Protein AF-A0A8J3MWA4-F1 (afdb_monomer_lite)

Radius of gyration: 19.9 Å; chains: 1; bounding box: 44×56×62 Å

Secondary structure (DSSP, 8-state):
-------------PPPPHHHHHHHTT-------------SPPTTS--TTTT-TTS-HHHHHHHHHHHHT--SBS---SS-EEEEEETTEEEEEE----TTT--SSPPPPHHHHHHHHHHHTSPPPHHHHHHHHHT-SSS-BSTT----STTS-BS--TT-TTTHHHHHHHHHHHHHHHH-TTHHHHH-HHHHS-EEE-HHHHHHHTTS-SEEEEETTEEETTEEEEEE-SSS-EEEEETTT--EEEEE---TT--EETTEEEEEEEEEEESSHHHHHHHHHHT----GGG-TT--

Structure (mmCIF, N/CA/C/O backbone):
data_AF-A0A8J3MWA4-F1
#
_entry.id   AF-A0A8J3MWA4-F1
#
loop_
_atom_site.group_PDB
_atom_site.id
_atom_site.type_symbol
_atom_site.label_atom_id
_atom_site.label_alt_id
_atom_site.label_comp_id
_atom_site.label_asym_id
_atom_site.label_entity_id
_atom_site.label_seq_id
_atom_site.pdbx_PDB_ins_code
_atom_site.Cartn_x
_atom_site.Cartn_y
_atom_site.Cartn_z
_atom_site.occupancy
_atom_site.B_iso_or_equiv
_atom_site.auth_seq_id
_atom_site.auth_comp_id
_atom_site.auth_asym_id
_atom_site.auth_atom_id
_atom_site.pdbx_PDB_model_num
ATOM 1 N N . MET A 1 1 ? -8.125 -4.445 -34.906 1.00 35.94 1 MET A N 1
ATOM 2 C CA . MET A 1 1 ? -8.470 -3.090 -34.439 1.00 35.94 1 MET A CA 1
ATOM 3 C C . MET A 1 1 ? -8.842 -3.237 -32.985 1.00 35.94 1 MET A C 1
ATOM 5 O O . MET A 1 1 ? -9.896 -3.785 -32.706 1.00 35.94 1 MET A O 1
ATOM 9 N N . VAL A 1 2 ? -7.912 -2.919 -32.091 1.00 31.62 2 VAL A N 1
ATOM 10 C CA . VAL A 1 2 ? -8.184 -2.849 -30.654 1.00 31.62 2 VAL A CA 1
ATOM 11 C C . VAL A 1 2 ? -8.642 -1.414 -30.424 1.00 31.62 2 VAL A C 1
ATOM 13 O O . VAL A 1 2 ? -7.911 -0.496 -30.784 1.00 31.62 2 VAL A O 1
ATOM 16 N N . GLU A 1 3 ? -9.879 -1.221 -29.974 1.00 29.27 3 GLU A N 1
ATOM 17 C CA . GLU A 1 3 ? -10.385 0.103 -29.608 1.00 29.27 3 GLU A CA 1
ATOM 18 C C . GLU A 1 3 ? -9.593 0.603 -28.394 1.00 29.27 3 GLU A C 1
ATOM 20 O O . GLU A 1 3 ? -9.673 0.020 -27.314 1.00 29.27 3 GLU A O 1
ATOM 25 N N . GLU A 1 4 ? -8.807 1.667 -28.571 1.00 32.62 4 GLU A N 1
ATOM 26 C CA . GLU A 1 4 ? -8.265 2.440 -27.454 1.00 32.62 4 GLU A CA 1
ATOM 27 C C . GLU A 1 4 ? -9.442 3.057 -26.691 1.00 32.62 4 GLU A C 1
ATOM 29 O O . GLU A 1 4 ? -10.030 4.057 -27.109 1.00 32.62 4 GLU A O 1
ATOM 34 N N . GLN A 1 5 ? -9.820 2.439 -25.571 1.00 37.78 5 GLN A N 1
ATOM 35 C CA . GLN A 1 5 ? -10.750 3.043 -24.629 1.00 37.78 5 GLN A CA 1
ATOM 36 C C . GLN A 1 5 ? -10.070 4.251 -23.982 1.00 37.78 5 GLN A C 1
ATOM 38 O O . GLN A 1 5 ? -9.205 4.135 -23.113 1.00 37.78 5 GLN A O 1
ATOM 43 N N . ASN A 1 6 ? -10.463 5.432 -24.450 1.00 39.41 6 ASN A N 1
ATOM 44 C CA . ASN A 1 6 ? -10.077 6.716 -23.893 1.00 39.41 6 ASN A CA 1
ATOM 45 C C . ASN A 1 6 ? -10.685 6.828 -22.482 1.00 39.41 6 ASN A C 1
ATOM 47 O O . ASN A 1 6 ? -11.877 7.108 -22.333 1.00 39.41 6 ASN A O 1
ATOM 51 N N . MET A 1 7 ? -9.889 6.552 -21.443 1.00 41.19 7 MET A N 1
ATOM 52 C CA . MET A 1 7 ? -10.283 6.734 -20.043 1.00 41.19 7 MET A CA 1
ATOM 53 C C . MET A 1 7 ? -10.375 8.231 -19.728 1.00 41.19 7 MET A C 1
ATOM 55 O O . MET A 1 7 ? -9.456 8.826 -19.170 1.00 41.19 7 MET A O 1
ATOM 59 N N . ASN A 1 8 ? -11.489 8.861 -20.098 1.00 39.75 8 ASN A N 1
ATOM 60 C CA . ASN A 1 8 ? -11.844 10.165 -19.552 1.00 39.75 8 ASN A CA 1
ATOM 61 C C . ASN A 1 8 ? -12.109 9.992 -18.052 1.00 39.75 8 ASN A C 1
ATOM 63 O O . ASN A 1 8 ? -13.076 9.345 -17.657 1.00 39.75 8 ASN A O 1
ATOM 67 N N . SER A 1 9 ? -11.215 10.555 -17.239 1.00 43.03 9 SER A N 1
ATOM 68 C CA . SER A 1 9 ? -11.258 10.527 -15.777 1.00 43.03 9 SER A CA 1
ATOM 69 C C . SER A 1 9 ? -12.624 11.007 -15.249 1.00 43.03 9 SER A C 1
ATOM 71 O O . SER A 1 9 ? -12.972 12.171 -15.464 1.00 43.03 9 SER A O 1
ATOM 73 N N . PRO A 1 10 ? -13.401 10.167 -14.536 1.00 37.78 10 PRO A N 1
ATOM 74 C CA . PRO A 1 10 ? -14.671 10.570 -13.925 1.00 37.78 10 PRO A CA 1
ATOM 75 C C . PRO A 1 10 ? -14.492 11.453 -12.673 1.00 37.78 10 PRO A C 1
ATOM 77 O O . PRO A 1 10 ? -15.470 11.835 -12.032 1.00 37.78 10 PRO A O 1
ATOM 80 N N . PHE A 1 11 ? -13.256 11.811 -12.314 1.00 40.00 11 PHE A N 1
ATOM 81 C CA . PHE A 1 11 ? -12.935 12.569 -11.108 1.00 40.00 11 PHE A CA 1
ATOM 82 C C . PHE A 1 11 ? -12.976 14.085 -11.349 1.00 40.00 11 PHE A C 1
ATOM 84 O O . PHE A 1 11 ? -11.952 14.763 -11.304 1.00 40.00 11 PHE A O 1
ATOM 91 N N . THR A 1 12 ? -14.160 14.651 -11.581 1.00 37.72 12 THR A N 1
ATOM 92 C CA . THR A 1 12 ? -14.361 16.106 -11.460 1.00 37.72 12 THR A CA 1
ATOM 93 C C . THR A 1 12 ? -14.885 16.430 -10.061 1.00 37.72 12 THR A C 1
ATOM 95 O O . THR A 1 12 ? -16.020 16.079 -9.737 1.00 37.72 12 THR A O 1
ATOM 98 N N . ARG A 1 13 ? -14.084 17.103 -9.223 1.00 46.75 13 ARG A N 1
ATOM 99 C CA . ARG A 1 13 ? -14.515 17.651 -7.920 1.00 46.75 13 ARG A CA 1
ATOM 100 C C . ARG A 1 13 ? -14.148 19.130 -7.768 1.00 46.75 13 ARG A C 1
ATOM 102 O O . ARG A 1 13 ? -13.340 19.665 -8.519 1.00 46.75 13 ARG A O 1
ATOM 109 N N . GLU A 1 14 ? -14.838 19.763 -6.819 1.00 34.03 14 GLU A N 1
ATOM 110 C CA . GLU A 1 14 ? -14.936 21.208 -6.594 1.00 34.03 14 GLU A CA 1
ATOM 111 C C . GLU A 1 14 ? -13.598 21.965 -6.484 1.00 34.03 14 GLU A C 1
ATOM 113 O O . GLU A 1 14 ? -12.599 21.419 -6.009 1.00 34.03 14 GLU A O 1
ATOM 118 N N . PRO A 1 15 ? -13.575 23.255 -6.878 1.00 37.88 15 PRO A N 1
ATOM 119 C CA . PRO A 1 15 ? -12.381 24.087 -6.815 1.00 37.88 15 PRO A CA 1
ATOM 120 C C . PRO A 1 15 ? -11.846 24.239 -5.385 1.00 37.88 15 PRO A C 1
ATOM 122 O O . PRO A 1 15 ? -12.585 24.483 -4.433 1.00 37.88 15 PRO A O 1
ATOM 125 N N . ILE A 1 16 ? -10.520 24.158 -5.264 1.00 42.22 16 ILE A N 1
ATOM 126 C CA . ILE A 1 16 ? -9.761 24.349 -4.022 1.00 42.22 16 ILE A CA 1
ATOM 127 C C . ILE A 1 16 ? -10.159 25.677 -3.353 1.00 42.22 16 ILE A C 1
ATOM 129 O O . ILE A 1 16 ? -10.102 26.738 -3.984 1.00 42.22 16 ILE A O 1
ATOM 133 N N . ASN A 1 17 ? -10.524 25.628 -2.067 1.00 44.41 17 ASN A N 1
ATOM 134 C CA . ASN A 1 17 ? -10.937 26.819 -1.326 1.00 44.41 17 ASN A CA 1
ATOM 135 C C . ASN A 1 17 ? -9.779 27.826 -1.132 1.00 44.41 17 ASN A C 1
ATOM 137 O O . ASN A 1 17 ? -8.590 27.497 -1.174 1.00 44.41 17 ASN A O 1
ATOM 141 N N . GLU A 1 18 ? -10.130 29.096 -0.920 1.00 37.44 18 GLU A N 1
ATOM 142 C CA . GLU A 1 18 ? -9.172 30.209 -0.854 1.00 37.44 18 GLU A CA 1
ATOM 143 C C . GLU A 1 18 ? -8.204 30.117 0.346 1.00 37.44 18 GLU A C 1
ATOM 145 O O . GLU A 1 18 ? -7.090 30.646 0.295 1.00 37.44 18 GLU A O 1
ATOM 150 N N . THR A 1 19 ? -8.585 29.383 1.396 1.00 39.75 19 THR A N 1
ATOM 151 C CA . THR A 1 19 ? -7.742 29.111 2.567 1.00 39.75 19 THR A CA 1
ATOM 152 C C . THR A 1 19 ? -6.511 28.302 2.162 1.00 39.75 19 THR A C 1
ATOM 154 O O . THR A 1 19 ? -5.394 28.698 2.484 1.00 39.75 19 THR A O 1
ATOM 157 N N . THR A 1 20 ? -6.671 27.248 1.358 1.00 38.00 20 THR A N 1
ATOM 158 C CA . THR A 1 20 ? -5.547 26.444 0.850 1.00 38.00 20 THR A CA 1
ATOM 159 C C . THR A 1 20 ? -4.612 27.255 -0.058 1.00 38.00 20 THR A C 1
ATOM 161 O O . THR A 1 20 ? -3.396 27.074 0.004 1.00 38.00 20 THR A O 1
ATOM 164 N N . ARG A 1 21 ? -5.128 28.219 -0.840 1.00 38.00 21 ARG A N 1
ATOM 165 C CA . ARG A 1 21 ? -4.286 29.110 -1.669 1.00 38.00 21 ARG A CA 1
ATOM 166 C C . ARG A 1 21 ? -3.374 30.023 -0.847 1.00 38.00 21 ARG A C 1
ATOM 168 O O . ARG A 1 21 ? -2.234 30.241 -1.248 1.00 38.00 21 ARG A O 1
ATOM 175 N N . ARG A 1 22 ? -3.838 30.553 0.292 1.00 37.31 22 ARG A N 1
ATOM 176 C CA . ARG A 1 22 ? -3.031 31.469 1.126 1.00 37.31 22 ARG A CA 1
ATOM 177 C C . ARG A 1 22 ? -1.878 30.770 1.849 1.00 37.31 22 ARG A C 1
ATOM 179 O O . ARG A 1 22 ? -0.848 31.399 2.068 1.00 37.31 22 ARG A O 1
ATOM 186 N N . TYR A 1 23 ? -2.007 29.481 2.160 1.00 36.62 23 TYR A N 1
ATOM 187 C CA . TYR A 1 23 ? -0.925 28.715 2.789 1.00 36.62 23 TYR A CA 1
ATOM 188 C C . TYR A 1 23 ? 0.224 28.381 1.823 1.00 36.62 23 TYR A C 1
ATOM 190 O O . TYR A 1 23 ? 1.375 28.350 2.250 1.00 36.62 23 TYR A O 1
ATOM 198 N N . LEU A 1 24 ? -0.048 28.226 0.521 1.00 35.03 24 LEU A N 1
ATOM 199 C CA . LEU A 1 24 ? 0.966 27.888 -0.491 1.00 35.03 24 LEU A CA 1
ATOM 200 C C . LEU A 1 24 ? 1.992 29.010 -0.752 1.00 35.03 24 LEU A C 1
ATOM 202 O O . LEU A 1 24 ? 3.106 28.726 -1.183 1.00 35.03 24 LEU A O 1
ATOM 206 N N . VAL A 1 25 ? 1.664 30.271 -0.449 1.00 39.12 25 VAL A N 1
ATOM 207 C CA . VAL A 1 25 ? 2.559 31.427 -0.677 1.00 39.12 25 VAL A CA 1
ATOM 208 C C . VAL A 1 25 ? 3.635 31.569 0.418 1.00 39.12 25 VAL A C 1
ATOM 210 O O . VAL A 1 25 ? 4.658 32.207 0.191 1.00 39.12 25 VAL A O 1
ATOM 213 N N . ASN A 1 26 ? 3.472 30.926 1.582 1.00 35.75 26 ASN A N 1
ATOM 214 C CA . ASN A 1 26 ? 4.367 31.096 2.740 1.00 35.75 26 ASN A CA 1
ATOM 215 C C . ASN A 1 26 ? 5.459 30.014 2.903 1.00 35.75 26 ASN A C 1
ATOM 217 O O . ASN A 1 26 ? 6.226 30.070 3.861 1.00 35.75 26 ASN A O 1
ATOM 221 N N . ILE A 1 27 ? 5.574 29.036 1.996 1.00 40.69 27 ILE A N 1
ATOM 222 C CA . ILE A 1 27 ? 6.416 27.830 2.198 1.00 40.69 27 ILE A CA 1
ATOM 223 C C . ILE A 1 27 ? 7.813 27.933 1.538 1.00 40.69 27 ILE A C 1
ATOM 225 O O . ILE A 1 27 ? 8.559 26.958 1.470 1.00 40.69 27 ILE A O 1
ATOM 229 N N . GLY A 1 28 ? 8.228 29.129 1.108 1.00 33.91 28 GLY A N 1
ATOM 230 C CA . GLY A 1 28 ? 9.560 29.392 0.534 1.00 33.91 28 GLY A CA 1
ATOM 231 C C . GLY A 1 28 ? 10.740 29.349 1.523 1.00 33.91 28 GLY A C 1
ATOM 232 O O . GLY A 1 28 ? 11.849 29.716 1.151 1.00 33.91 28 GLY A O 1
ATOM 233 N N . GLY A 1 29 ? 10.532 28.938 2.778 1.00 34.34 29 GLY A N 1
ATOM 234 C CA . GLY A 1 29 ? 11.602 28.791 3.768 1.00 34.34 29 GLY A CA 1
ATOM 235 C C . GLY A 1 29 ? 12.134 27.359 3.821 1.00 34.34 29 GLY A C 1
ATOM 236 O O . GLY A 1 29 ? 11.416 26.448 4.233 1.00 34.34 29 GLY A O 1
ATOM 237 N N . GLU A 1 30 ? 13.391 27.140 3.441 1.00 37.38 30 GLU A N 1
ATOM 238 C CA . GLU A 1 30 ? 14.142 25.875 3.552 1.00 37.38 30 GLU A CA 1
ATOM 239 C C . GLU A 1 30 ? 14.492 25.511 5.015 1.00 37.38 30 GLU A C 1
ATOM 241 O O . GLU A 1 30 ? 15.648 25.332 5.381 1.00 37.38 30 GLU A O 1
ATOM 246 N N . GLY A 1 31 ? 13.500 25.400 5.902 1.00 37.91 31 GLY A N 1
ATOM 247 C CA . GLY A 1 31 ? 13.698 24.774 7.210 1.00 37.91 31 GLY A CA 1
ATOM 248 C C . GLY A 1 31 ? 13.796 23.252 7.070 1.00 37.91 31 GLY A C 1
ATOM 249 O O . GLY A 1 31 ? 12.816 22.617 6.662 1.00 37.91 31 GLY A O 1
ATOM 250 N N . ARG A 1 32 ? 14.961 22.675 7.388 1.00 39.50 32 ARG A N 1
ATOM 251 C CA . ARG A 1 32 ? 15.132 21.251 7.719 1.00 39.50 32 ARG A CA 1
ATOM 252 C C . ARG A 1 32 ? 14.487 21.022 9.089 1.00 39.50 32 ARG A C 1
ATOM 254 O O . ARG A 1 32 ? 14.942 21.591 10.076 1.00 39.50 32 ARG A O 1
ATOM 261 N N . LEU A 1 33 ? 13.416 20.235 9.152 1.00 45.53 33 LEU A N 1
ATOM 262 C CA . LEU A 1 33 ? 12.931 19.687 10.419 1.00 45.53 33 LEU A CA 1
ATOM 263 C C . LEU A 1 33 ? 13.792 18.455 10.718 1.00 45.53 33 LEU A C 1
ATOM 265 O O . LEU A 1 33 ? 13.447 17.342 10.333 1.00 45.53 33 LEU A O 1
ATOM 269 N N . ASP A 1 34 ? 14.966 18.681 11.309 1.00 43.06 34 ASP A N 1
ATOM 270 C CA . ASP A 1 34 ? 15.839 17.606 11.781 1.00 43.06 34 ASP A CA 1
ATOM 271 C C . ASP A 1 34 ? 15.232 17.003 13.056 1.00 43.06 34 ASP A C 1
ATOM 273 O O . ASP A 1 34 ? 15.154 17.655 14.098 1.00 43.06 34 ASP A O 1
ATOM 277 N N . GLY A 1 35 ? 14.780 15.753 12.952 1.00 48.38 35 GLY A N 1
ATOM 278 C CA . GLY A 1 35 ? 14.279 14.952 14.067 1.00 48.38 35 GLY A CA 1
ATOM 279 C C . GLY A 1 35 ? 12.895 14.384 13.786 1.00 48.38 35 GLY A C 1
ATOM 280 O O . GLY A 1 35 ? 11.890 15.014 14.106 1.00 48.38 35 GLY A O 1
ATOM 281 N N . GLY A 1 36 ? 12.844 13.176 13.217 1.00 54.28 36 GLY A N 1
ATOM 282 C CA . GLY A 1 36 ? 11.623 12.379 13.099 1.00 54.28 36 GLY A CA 1
ATOM 283 C C . GLY A 1 36 ? 11.100 11.990 14.481 1.00 54.28 36 GLY A C 1
ATOM 284 O O . GLY A 1 36 ? 11.363 10.899 14.969 1.00 54.28 36 GLY A O 1
ATOM 285 N N . GLN A 1 37 ? 10.413 12.906 15.158 1.00 54.84 37 GLN A N 1
ATOM 286 C CA . GLN A 1 37 ? 9.708 12.592 16.392 1.00 54.84 37 GLN A CA 1
ATOM 287 C C . GLN A 1 37 ? 8.390 11.915 16.035 1.00 54.84 37 GLN A C 1
ATOM 289 O O . GLN A 1 37 ? 7.598 12.452 15.262 1.00 54.84 37 GLN A O 1
ATOM 294 N N . SER A 1 38 ? 8.150 10.743 16.623 1.00 60.47 38 SER A N 1
ATOM 295 C CA . SER A 1 38 ? 6.848 10.086 16.563 1.00 60.47 38 SER A CA 1
ATOM 296 C C . SER A 1 38 ? 5.791 11.032 17.148 1.00 60.47 38 SER A C 1
ATOM 298 O O . SER A 1 38 ? 5.858 11.396 18.322 1.00 60.47 38 SER A O 1
ATOM 300 N N . LEU A 1 39 ? 4.842 11.480 16.319 1.00 63.78 39 LEU A N 1
ATOM 301 C CA . LEU A 1 39 ? 3.805 12.450 16.706 1.00 63.78 39 LEU A CA 1
ATOM 302 C C . LEU A 1 39 ? 2.571 11.788 17.351 1.00 63.78 39 LEU A C 1
ATOM 304 O O . LEU A 1 39 ? 1.648 12.486 17.789 1.00 63.78 39 LEU A O 1
ATOM 308 N N . ARG A 1 40 ? 2.545 10.449 17.410 1.00 69.44 40 ARG A N 1
ATOM 309 C CA . ARG A 1 40 ? 1.390 9.655 17.847 1.00 69.44 40 ARG A CA 1
ATOM 310 C C . ARG A 1 40 ? 1.373 9.384 19.362 1.00 69.44 40 ARG A C 1
ATOM 312 O O . ARG A 1 40 ? 2.430 9.320 19.993 1.00 69.44 40 ARG A O 1
ATOM 319 N N . PRO A 1 41 ? 0.185 9.162 19.955 1.00 70.94 41 PRO A N 1
ATOM 320 C CA . PRO A 1 41 ? 0.056 8.618 21.308 1.00 70.94 41 PRO A CA 1
ATOM 321 C C . PRO A 1 41 ? 0.698 7.231 21.428 1.00 70.94 41 PRO A C 1
ATOM 323 O O . PRO A 1 41 ? 0.755 6.475 20.453 1.00 70.94 41 PRO A O 1
ATOM 326 N N . ARG A 1 42 ? 1.161 6.872 22.631 1.00 77.50 42 ARG A N 1
ATOM 327 C CA . ARG A 1 42 ? 1.684 5.526 22.887 1.00 77.50 42 ARG A CA 1
ATOM 328 C C . ARG A 1 42 ? 0.543 4.515 22.797 1.00 77.50 42 ARG A C 1
ATOM 330 O O . ARG A 1 42 ? -0.554 4.742 23.290 1.00 77.50 42 ARG A O 1
ATOM 337 N N . LYS A 1 43 ? 0.802 3.364 22.178 1.00 75.62 43 LYS A N 1
ATOM 338 C CA . LYS A 1 43 ? -0.197 2.289 22.050 1.00 75.62 43 LYS A CA 1
ATOM 339 C C . LYS A 1 43 ? -0.371 1.465 23.332 1.00 75.62 43 LYS A C 1
ATOM 341 O O . LYS A 1 43 ? -1.150 0.517 23.331 1.00 75.62 43 LYS A O 1
ATOM 346 N N . ASP A 1 44 ? 0.289 1.833 24.423 1.00 72.31 44 ASP A N 1
ATOM 347 C CA . ASP A 1 44 ? 0.222 1.118 25.703 1.00 72.31 44 ASP A CA 1
ATOM 348 C C . ASP A 1 44 ? -0.997 1.527 26.559 1.00 72.31 44 ASP A C 1
ATOM 350 O O . ASP A 1 44 ? -1.247 0.943 27.610 1.00 72.31 44 ASP A O 1
ATOM 354 N N . ASP A 1 45 ? -1.804 2.485 26.090 1.00 66.12 45 ASP A N 1
ATOM 355 C CA . ASP A 1 45 ? -2.775 3.232 26.907 1.00 66.12 45 ASP A CA 1
ATOM 356 C C . ASP A 1 45 ? -4.126 2.517 27.169 1.00 66.12 45 ASP A C 1
ATOM 358 O O . ASP A 1 45 ? -5.105 3.140 27.571 1.00 66.12 45 ASP A O 1
ATOM 362 N N . GLY A 1 46 ? -4.215 1.193 27.010 1.00 79.50 46 GLY A N 1
ATOM 363 C CA . GLY A 1 46 ? -5.418 0.439 27.407 1.00 79.50 46 GLY A CA 1
ATOM 364 C C . GLY A 1 46 ? -6.631 0.627 26.483 1.00 79.50 46 GLY A C 1
ATOM 365 O O . GLY A 1 46 ? -7.763 0.734 26.955 1.00 79.50 46 GLY A O 1
ATOM 366 N N . PHE A 1 47 ? -6.407 0.653 25.164 1.00 86.12 47 PHE A N 1
ATOM 367 C CA . PHE A 1 47 ? -7.475 0.706 24.159 1.00 86.12 47 PHE A CA 1
ATOM 368 C C . PHE A 1 47 ? -8.525 -0.410 24.388 1.00 86.12 47 PHE A C 1
ATOM 370 O O . PHE A 1 47 ? -8.174 -1.592 24.332 1.00 86.12 47 PHE A O 1
ATOM 377 N N . PRO A 1 48 ? -9.810 -0.072 24.621 1.00 82.88 48 PRO A N 1
ATOM 378 C CA . PRO A 1 48 ? -10.800 -1.018 25.145 1.00 82.88 48 PRO A CA 1
ATOM 379 C C . PRO A 1 48 ? -11.236 -2.099 24.151 1.00 82.88 48 PRO A C 1
ATOM 381 O O . PRO A 1 48 ? -11.715 -3.142 24.578 1.00 82.88 48 PRO A O 1
ATOM 384 N N . LEU A 1 49 ? -11.069 -1.871 22.845 1.00 83.75 49 LEU A N 1
ATOM 385 C CA . LEU A 1 49 ? -11.448 -2.832 21.800 1.00 83.75 49 LEU A CA 1
ATOM 386 C C . LEU A 1 49 ? -10.255 -3.657 21.302 1.00 83.75 49 LEU A C 1
ATOM 388 O O . LEU A 1 49 ? -10.290 -4.222 20.207 1.00 83.75 49 LEU A O 1
ATOM 392 N N . ARG A 1 50 ? -9.155 -3.704 22.059 1.00 81.62 50 ARG A N 1
ATOM 393 C CA . ARG A 1 50 ? -8.005 -4.539 21.708 1.00 81.62 50 ARG A CA 1
ATOM 394 C C . ARG A 1 50 ? -8.377 -6.020 21.858 1.00 81.62 50 ARG A C 1
ATOM 396 O O . ARG A 1 50 ? -8.753 -6.451 22.942 1.00 81.62 50 ARG A O 1
ATOM 403 N N . GLY A 1 51 ? -8.258 -6.788 20.773 1.00 83.81 51 GLY A N 1
ATOM 404 C CA . GLY A 1 51 ? -8.557 -8.225 20.747 1.00 83.81 51 GLY A CA 1
ATOM 405 C C . GLY A 1 51 ? -10.048 -8.580 20.766 1.00 83.81 51 GLY A C 1
ATOM 406 O O . GLY A 1 51 ? -10.385 -9.763 20.799 1.00 83.81 51 GLY A O 1
ATOM 407 N N . ASP A 1 52 ? -10.944 -7.590 20.735 1.00 86.94 52 ASP A N 1
ATOM 408 C CA . ASP A 1 52 ? -12.379 -7.841 20.638 1.00 86.94 52 ASP A CA 1
ATOM 409 C C . ASP A 1 52 ? -12.741 -8.205 19.194 1.00 86.94 52 ASP A C 1
ATOM 411 O O . ASP A 1 52 ? -12.838 -7.351 18.319 1.00 86.94 52 ASP A O 1
ATOM 415 N N . THR A 1 53 ? -12.917 -9.491 18.924 1.00 89.62 53 THR A N 1
ATOM 416 C CA . THR A 1 53 ? -13.256 -9.997 17.586 1.00 89.62 53 THR A CA 1
ATOM 417 C C . THR A 1 53 ? -14.746 -9.892 17.259 1.00 89.62 53 THR A C 1
ATOM 419 O O . THR A 1 53 ? -15.155 -10.296 16.173 1.00 89.62 53 THR A O 1
ATOM 422 N N . SER A 1 54 ? -15.571 -9.347 18.165 1.00 90.00 54 SER A N 1
ATOM 423 C CA . SER A 1 54 ? -17.000 -9.130 17.900 1.00 90.00 54 SER A CA 1
ATOM 424 C C . SER A 1 54 ? -17.268 -7.972 16.933 1.00 90.00 54 SER A C 1
ATOM 426 O O . SER A 1 54 ? -18.331 -7.937 16.311 1.00 90.00 54 SER A O 1
ATOM 428 N N . PHE A 1 55 ? -16.298 -7.069 16.766 1.00 92.44 55 PHE A N 1
ATOM 429 C CA . PHE A 1 55 ? -16.353 -5.965 15.813 1.00 92.44 55 PHE A CA 1
ATOM 430 C C . PHE A 1 55 ? -15.463 -6.239 14.594 1.00 92.44 55 PHE A C 1
ATOM 432 O O . PHE A 1 55 ? -14.350 -6.753 14.758 1.00 92.44 55 PHE A O 1
ATOM 439 N N . PRO A 1 56 ? -15.892 -5.842 13.380 1.00 96.62 56 PRO A N 1
ATOM 440 C CA . PRO A 1 56 ? -15.024 -5.829 12.210 1.00 96.62 56 PRO A CA 1
ATOM 441 C C . PRO A 1 56 ? -13.731 -5.047 12.475 1.00 96.62 56 PRO A C 1
ATOM 443 O O . PRO A 1 56 ? -13.730 -4.018 13.157 1.00 96.62 56 PRO A O 1
ATOM 446 N N . LEU A 1 57 ? -12.616 -5.503 11.902 1.00 96.75 57 LEU A N 1
ATOM 447 C CA . LEU A 1 57 ? -11.308 -4.897 12.158 1.00 96.75 57 LEU A CA 1
ATOM 448 C C . LEU A 1 57 ? -11.251 -3.414 11.746 1.00 96.75 57 LEU A C 1
ATOM 450 O O . LEU A 1 57 ? -10.673 -2.605 12.470 1.00 96.75 57 LEU A O 1
ATOM 454 N N . TRP A 1 58 ? -11.910 -3.017 10.654 1.00 97.81 58 TRP A N 1
ATOM 455 C CA . TRP A 1 58 ? -11.973 -1.610 10.243 1.00 97.81 58 TRP A CA 1
ATOM 456 C C . TRP A 1 58 ? -12.689 -0.719 11.280 1.00 97.81 58 TRP A C 1
ATOM 458 O O . TRP A 1 58 ? -12.260 0.412 11.516 1.00 97.81 58 TRP A O 1
ATOM 468 N N . GLU A 1 59 ? -13.723 -1.221 11.972 1.00 97.62 59 GLU A N 1
ATOM 469 C CA . GLU A 1 59 ? -14.404 -0.477 13.043 1.00 97.62 59 GLU A CA 1
ATOM 470 C C . GLU A 1 59 ? -13.475 -0.264 14.235 1.00 97.62 59 GLU A C 1
ATOM 472 O O . GLU A 1 59 ? -13.432 0.824 14.814 1.00 97.62 59 GLU A O 1
ATOM 477 N N . ARG A 1 60 ? -12.682 -1.285 14.575 1.00 96.75 60 ARG A N 1
ATOM 478 C CA . ARG A 1 60 ? -11.679 -1.204 15.644 1.00 96.75 60 ARG A CA 1
ATOM 479 C C . ARG A 1 60 ? -10.561 -0.233 15.296 1.00 96.75 60 ARG A C 1
ATOM 481 O O . ARG A 1 60 ? -10.152 0.536 16.163 1.00 96.75 60 ARG A O 1
ATOM 488 N N . ILE A 1 61 ? -10.113 -0.213 14.041 1.00 97.00 61 ILE A N 1
ATOM 489 C CA . ILE A 1 61 ? -9.139 0.767 13.542 1.00 97.00 61 ILE A CA 1
ATOM 490 C C . ILE A 1 61 ? -9.701 2.187 13.669 1.00 97.00 61 ILE A C 1
ATOM 492 O O . ILE A 1 61 ? -9.053 3.060 14.246 1.00 97.00 61 ILE A O 1
ATOM 496 N N . LEU A 1 62 ? -10.935 2.416 13.216 1.00 97.12 62 LEU A N 1
ATOM 497 C CA . LEU A 1 62 ? -11.593 3.717 13.329 1.00 97.12 62 LEU A CA 1
ATOM 498 C C . LEU A 1 62 ? -11.785 4.146 14.793 1.00 97.12 62 LEU A C 1
ATOM 500 O O . LEU A 1 62 ? -11.564 5.309 15.144 1.00 97.12 62 LEU A O 1
ATOM 504 N N . ALA A 1 63 ? -12.181 3.216 15.663 1.00 96.19 63 ALA A N 1
ATOM 505 C CA . ALA A 1 63 ? -12.308 3.457 17.094 1.00 96.19 63 ALA A CA 1
ATOM 506 C C . ALA A 1 63 ? -10.956 3.789 17.738 1.00 96.19 63 ALA A C 1
ATOM 508 O O . ALA A 1 63 ? -10.899 4.685 18.581 1.00 96.19 63 ALA A O 1
ATOM 509 N N . TRP A 1 64 ? -9.873 3.130 17.316 1.00 95.06 64 TRP A N 1
ATOM 510 C CA . TRP A 1 64 ? -8.520 3.449 17.762 1.00 95.06 64 TRP A CA 1
ATOM 511 C C . TRP A 1 64 ? -8.113 4.863 17.343 1.00 95.06 64 TRP A C 1
ATOM 513 O O . TRP A 1 64 ? -7.681 5.630 18.199 1.00 95.06 64 TRP A O 1
ATOM 523 N N . CYS A 1 65 ? -8.336 5.258 16.084 1.00 95.50 65 CYS A N 1
ATOM 524 C CA . CYS A 1 65 ? -8.043 6.619 15.617 1.00 95.50 65 CYS A CA 1
ATOM 525 C C . CYS A 1 65 ? -8.778 7.685 16.445 1.00 95.50 65 CYS A C 1
ATOM 527 O O . CYS A 1 65 ? -8.187 8.681 16.866 1.00 95.50 65 CYS A O 1
ATOM 529 N N . ARG A 1 66 ? -10.064 7.448 16.743 1.00 95.75 66 ARG A N 1
ATOM 530 C CA . ARG A 1 66 ? -10.877 8.332 17.596 1.00 95.75 66 ARG A CA 1
ATOM 531 C C . ARG A 1 66 ? -10.358 8.384 19.030 1.00 95.75 66 ARG A C 1
ATOM 533 O O . ARG A 1 66 ? -10.240 9.469 19.588 1.00 95.75 66 ARG A O 1
ATOM 540 N N . TYR A 1 67 ? -10.040 7.230 19.613 1.00 94.56 67 TYR A N 1
ATOM 541 C CA . TYR A 1 67 ? -9.502 7.121 20.969 1.00 94.56 67 TYR A CA 1
ATOM 542 C C . TYR A 1 67 ? -8.154 7.844 21.106 1.00 94.56 67 TYR A C 1
ATOM 544 O O . TYR A 1 67 ? -7.954 8.620 22.036 1.00 94.56 67 TYR A O 1
ATOM 552 N N . ALA A 1 68 ? -7.256 7.642 20.141 1.00 92.38 68 ALA A N 1
ATOM 553 C CA . ALA A 1 68 ? -5.941 8.270 20.074 1.00 92.38 68 ALA A CA 1
ATOM 554 C C . ALA A 1 68 ? -6.001 9.767 19.703 1.00 92.38 68 ALA A C 1
ATOM 556 O O . ALA A 1 68 ? -4.999 10.477 19.812 1.00 92.38 68 ALA A O 1
ATOM 557 N N . ASN A 1 69 ? -7.156 10.258 19.238 1.00 95.31 69 ASN A N 1
ATOM 558 C CA . ASN A 1 69 ? -7.286 11.561 18.591 1.00 95.31 69 ASN A CA 1
ATOM 559 C C . ASN A 1 69 ? -6.205 11.758 17.505 1.00 95.31 69 ASN A C 1
ATOM 561 O O . ASN A 1 69 ? -5.467 12.755 17.499 1.00 95.31 69 ASN A O 1
ATOM 565 N N . TRP A 1 70 ? -6.058 10.730 16.660 1.00 94.38 70 TRP A N 1
ATOM 566 C CA . TRP A 1 70 ? -5.039 10.621 15.620 1.00 94.38 70 TRP A CA 1
ATOM 567 C C . TRP A 1 70 ? -5.571 9.848 14.406 1.00 94.38 70 TRP A C 1
ATOM 569 O O . TRP A 1 70 ? -5.849 8.653 14.480 1.00 94.38 70 TRP A O 1
ATOM 579 N N . PHE A 1 71 ? -5.683 10.542 13.278 1.00 95.44 71 PHE A N 1
ATOM 580 C CA . PHE A 1 71 ? -6.246 10.064 12.011 1.00 95.44 71 PHE A CA 1
ATOM 581 C C . PHE A 1 71 ? -5.205 10.018 10.881 1.00 95.44 71 PHE A C 1
ATOM 583 O O . PHE A 1 71 ? -5.550 9.755 9.734 1.00 95.44 71 PHE A O 1
ATOM 590 N N . GLY A 1 72 ? -3.941 10.295 11.207 1.00 92.75 72 GLY A N 1
ATOM 591 C CA . GLY A 1 72 ? -2.821 10.273 10.274 1.00 92.75 72 GLY A CA 1
ATOM 592 C C . GLY A 1 72 ? -2.015 8.969 10.323 1.00 92.75 72 GLY A C 1
ATOM 593 O O . GLY A 1 72 ? -2.386 8.018 11.022 1.00 92.75 72 GLY A O 1
ATOM 594 N N . PRO A 1 73 ? -0.893 8.916 9.595 1.00 92.00 73 PRO A N 1
ATOM 595 C CA . PRO A 1 73 ? 0.046 7.805 9.651 1.00 92.00 73 PRO A CA 1
ATOM 596 C C . PRO A 1 73 ? 0.850 7.791 10.957 1.00 92.00 73 PRO A C 1
ATOM 598 O O . PRO A 1 73 ? 0.837 8.757 11.723 1.00 92.00 73 PRO A O 1
ATOM 601 N N . ASP A 1 74 ? 1.560 6.698 11.223 1.00 89.62 74 ASP A N 1
ATOM 602 C CA . ASP A 1 74 ? 2.428 6.570 12.397 1.00 89.62 74 ASP A CA 1
ATOM 603 C C . ASP A 1 74 ? 3.674 7.463 12.325 1.00 89.62 74 ASP A C 1
ATOM 605 O O . ASP A 1 74 ? 4.138 7.964 13.355 1.00 89.62 74 ASP A O 1
ATOM 609 N N . TYR A 1 75 ? 4.205 7.650 11.117 1.00 83.12 75 TYR A N 1
ATOM 610 C CA . TYR A 1 75 ? 5.443 8.366 10.847 1.00 83.12 75 TYR A CA 1
ATOM 611 C C . TYR A 1 75 ? 5.350 9.200 9.562 1.00 83.12 75 TYR A C 1
ATOM 613 O O . TYR A 1 75 ? 4.564 8.927 8.655 1.00 83.12 75 TYR A O 1
ATOM 621 N N . HIS A 1 76 ? 6.185 10.237 9.483 1.00 75.88 76 HIS A N 1
ATOM 622 C CA . HIS A 1 76 ? 6.291 11.123 8.333 1.00 75.88 76 HIS A CA 1
ATOM 623 C C . HIS A 1 76 ? 7.750 11.267 7.901 1.00 75.88 76 HIS A C 1
ATOM 625 O O . HIS A 1 76 ? 8.579 11.799 8.643 1.00 75.88 76 HIS A O 1
ATOM 631 N N . LYS A 1 77 ? 8.052 10.883 6.658 1.00 69.19 77 LYS A N 1
ATOM 632 C CA . LYS A 1 77 ? 9.335 11.195 6.022 1.00 69.19 77 LYS A CA 1
ATOM 633 C C . LYS A 1 77 ? 9.328 12.645 5.517 1.00 69.19 77 LYS A C 1
ATOM 635 O O . LYS A 1 77 ? 8.684 12.977 4.521 1.00 69.19 77 LYS A O 1
ATOM 640 N N . GLY A 1 78 ? 10.063 13.521 6.205 1.00 73.44 78 GLY A N 1
ATOM 641 C CA . GLY A 1 78 ? 10.320 14.903 5.780 1.00 73.44 78 GLY A CA 1
ATOM 642 C C . GLY A 1 78 ? 9.115 15.853 5.879 1.00 73.44 78 GLY A C 1
ATOM 643 O O . GLY A 1 78 ? 8.321 15.788 6.815 1.00 73.44 78 GLY A O 1
ATOM 644 N N . ARG A 1 79 ? 8.994 16.789 4.923 1.00 64.50 79 ARG A N 1
ATOM 645 C CA . ARG A 1 79 ? 7.800 17.643 4.791 1.00 64.50 79 ARG A CA 1
ATOM 646 C C . ARG A 1 79 ? 6.701 16.754 4.243 1.00 64.50 79 ARG A C 1
ATOM 648 O O . ARG A 1 79 ? 6.806 16.395 3.082 1.00 64.50 79 ARG A O 1
ATOM 655 N N . TYR A 1 80 ? 5.728 16.390 5.076 1.00 66.06 80 TYR A N 1
ATOM 656 C CA . TYR A 1 80 ? 4.583 15.525 4.775 1.00 66.06 80 TYR A CA 1
ATOM 657 C C . TYR A 1 80 ? 4.009 15.807 3.379 1.00 66.06 80 TYR A C 1
ATOM 659 O O . TYR A 1 80 ? 3.140 16.655 3.237 1.00 66.06 80 TYR A O 1
ATOM 667 N N . ALA A 1 81 ? 4.561 15.182 2.338 1.00 68.12 81 ALA A N 1
ATOM 668 C CA . ALA A 1 81 ? 4.255 15.475 0.948 1.00 68.12 81 ALA A CA 1
ATOM 669 C C . ALA A 1 81 ? 3.634 14.231 0.343 1.00 68.12 81 ALA A C 1
ATOM 671 O O . ALA A 1 81 ? 4.312 13.226 0.159 1.00 68.12 81 ALA A O 1
ATOM 672 N N . GLY A 1 82 ? 2.333 14.304 0.094 1.00 69.75 82 GLY A N 1
ATOM 673 C CA . GLY A 1 82 ? 1.620 13.290 -0.656 1.00 69.75 82 GLY A CA 1
ATOM 674 C C . GLY A 1 82 ? 1.717 13.594 -2.142 1.00 69.75 82 GLY A C 1
ATOM 675 O O . GLY A 1 82 ? 1.712 14.759 -2.566 1.00 69.75 82 GLY A O 1
ATOM 676 N N . HIS A 1 83 ? 1.768 12.541 -2.939 1.00 74.12 83 HIS A N 1
ATOM 677 C CA . HIS A 1 83 ? 1.368 12.632 -4.323 1.00 74.12 83 HIS A CA 1
ATOM 678 C C . HIS A 1 83 ? -0.148 12.435 -4.420 1.00 74.12 83 HIS A C 1
ATOM 680 O O . HIS A 1 83 ? -0.769 11.793 -3.575 1.00 74.12 83 HIS A O 1
ATOM 686 N N . TYR A 1 84 ? -0.767 13.051 -5.414 1.00 74.06 84 TYR A N 1
ATOM 687 C CA . TYR A 1 84 ? -2.188 12.907 -5.698 1.00 74.06 84 TYR A CA 1
ATOM 688 C C . TYR A 1 84 ? -2.418 13.143 -7.182 1.00 74.06 84 TYR A C 1
ATOM 690 O O . TYR A 1 84 ? -1.629 13.792 -7.870 1.00 74.06 84 TYR A O 1
ATOM 698 N N . TYR A 1 85 ? -3.515 12.592 -7.679 1.00 71.06 85 TYR A N 1
ATOM 699 C CA . TYR A 1 85 ? -3.900 12.756 -9.066 1.00 71.06 85 TYR A CA 1
ATOM 700 C C . TYR A 1 85 ? -4.870 13.926 -9.193 1.00 71.06 85 TYR A C 1
ATOM 702 O O . TYR A 1 85 ? -5.919 13.930 -8.549 1.00 71.06 85 TYR A O 1
ATOM 710 N N . MET A 1 86 ? -4.518 14.922 -10.002 1.00 74.50 86 MET A N 1
ATOM 711 C CA . MET A 1 86 ? -5.371 16.075 -10.277 1.00 74.50 86 MET A CA 1
ATOM 712 C C . MET A 1 86 ? -5.249 16.457 -11.748 1.00 74.50 86 MET A C 1
ATOM 714 O O . MET A 1 86 ? -4.142 16.568 -12.275 1.00 74.50 86 MET A O 1
ATOM 718 N N . ASP A 1 87 ? -6.395 16.628 -12.408 1.00 78.69 87 ASP A N 1
ATOM 719 C CA . ASP A 1 87 ? -6.497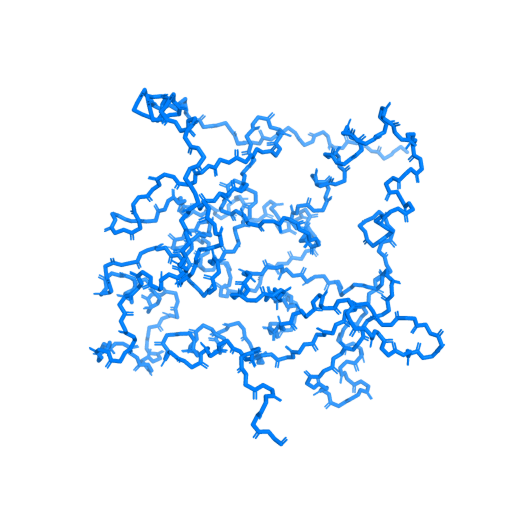 17.035 -13.816 1.00 78.69 87 ASP A CA 1
ATOM 720 C C . ASP A 1 87 ? -5.718 16.145 -14.795 1.00 78.69 87 ASP A C 1
ATOM 722 O O . ASP A 1 87 ? -5.149 16.625 -15.769 1.00 78.69 87 ASP A O 1
ATOM 726 N N . GLY A 1 88 ? -5.664 14.838 -14.542 1.00 72.81 88 GLY A N 1
ATOM 727 C CA . GLY A 1 88 ? -4.945 13.920 -15.425 1.00 72.81 88 GLY A CA 1
ATOM 728 C C . GLY A 1 88 ? -3.453 13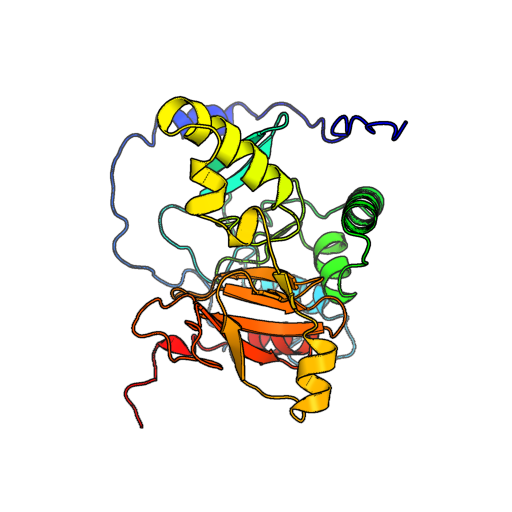.768 -15.103 1.00 72.81 88 GLY A C 1
ATOM 729 O O . GLY A 1 88 ? -2.774 12.950 -15.721 1.00 72.81 88 GLY A O 1
ATOM 730 N N . HIS A 1 89 ? -2.937 14.515 -14.124 1.00 75.50 89 HIS A N 1
ATOM 731 C CA . HIS A 1 89 ? -1.514 14.559 -13.814 1.00 75.50 89 HIS A CA 1
ATOM 732 C C . HIS A 1 89 ? -1.221 14.178 -12.367 1.00 75.50 89 HIS A C 1
ATOM 734 O O . HIS A 1 89 ? -1.947 14.526 -11.432 1.00 75.50 89 HIS A O 1
ATOM 740 N N . LEU A 1 90 ? -0.091 13.498 -12.186 1.00 76.62 90 LEU A N 1
ATOM 741 C CA . LEU A 1 90 ? 0.488 13.288 -10.873 1.00 76.62 90 LEU A CA 1
ATOM 742 C C . LEU A 1 90 ? 1.037 14.615 -10.341 1.00 76.62 90 LEU A C 1
ATOM 744 O O . LEU A 1 90 ? 1.925 15.221 -10.943 1.00 76.62 90 LEU A O 1
ATOM 748 N N . GLN A 1 91 ? 0.522 15.051 -9.200 1.00 79.62 91 GLN A N 1
ATOM 749 C CA . GLN A 1 91 ? 0.986 16.231 -8.488 1.00 79.62 91 GLN A CA 1
ATOM 750 C C . GLN A 1 91 ? 1.546 15.841 -7.131 1.00 79.62 91 GLN A C 1
ATOM 752 O O . GLN A 1 91 ? 1.112 14.864 -6.532 1.00 79.62 91 GLN A O 1
ATOM 757 N N . SER A 1 92 ? 2.490 16.633 -6.636 1.00 79.81 92 SER A N 1
ATOM 758 C CA . SER A 1 92 ? 3.023 16.513 -5.279 1.00 79.81 92 SER A CA 1
ATOM 759 C C . SER A 1 92 ? 2.618 17.752 -4.494 1.00 79.81 92 SER A C 1
ATOM 761 O O . SER A 1 92 ? 2.849 18.872 -4.954 1.00 79.81 92 SER A O 1
ATOM 763 N N . ARG A 1 93 ? 2.056 17.579 -3.297 1.00 83.50 93 ARG A N 1
ATOM 764 C CA . ARG A 1 93 ? 1.798 18.690 -2.371 1.00 83.50 93 ARG A CA 1
ATOM 765 C C . ARG A 1 93 ? 2.150 18.275 -0.969 1.00 83.50 93 ARG A C 1
ATOM 767 O O . ARG A 1 93 ? 1.997 17.118 -0.596 1.00 83.50 93 ARG A O 1
ATOM 774 N N . VAL A 1 94 ? 2.517 19.265 -0.169 1.00 81.81 94 VAL A N 1
ATOM 775 C CA . VAL A 1 94 ? 2.518 19.093 1.277 1.00 81.81 94 VAL A CA 1
ATOM 776 C C . VAL A 1 94 ? 1.071 18.859 1.717 1.00 81.81 94 VAL A C 1
ATOM 778 O O . VAL A 1 94 ? 0.201 19.688 1.453 1.00 81.81 94 VAL A O 1
ATOM 781 N N . CYS A 1 95 ? 0.807 17.722 2.342 1.00 76.62 95 CYS A N 1
ATOM 782 C CA . CYS A 1 95 ? -0.430 17.431 3.040 1.00 76.62 95 CYS A CA 1
ATOM 783 C C . CYS A 1 95 ? -0.559 18.427 4.202 1.00 76.62 95 CYS A C 1
ATOM 785 O O . CYS A 1 95 ? 0.236 18.431 5.141 1.00 76.62 95 CYS A O 1
ATOM 787 N N . LEU A 1 96 ? -1.531 19.334 4.099 1.00 80.62 96 LEU A N 1
ATOM 788 C CA . LEU A 1 96 ? -1.744 20.409 5.077 1.00 80.62 96 LEU A CA 1
ATOM 789 C C . LEU A 1 96 ? -2.790 20.044 6.138 1.00 80.62 96 LEU A C 1
ATOM 791 O O . LEU A 1 96 ? -3.093 20.878 6.990 1.00 80.62 96 LEU A O 1
ATOM 795 N N . HIS A 1 97 ? -3.376 18.843 6.074 1.00 86.31 97 HIS A N 1
ATOM 796 C CA . HIS A 1 97 ? -4.390 18.445 7.045 1.00 86.31 97 HIS A CA 1
ATOM 797 C C . HIS A 1 97 ? -3.780 18.328 8.444 1.00 86.31 97 HIS A C 1
ATOM 799 O O . HIS A 1 97 ? -2.629 17.914 8.615 1.00 86.31 97 HIS A O 1
ATOM 805 N N . ASN A 1 98 ? -4.580 18.669 9.448 1.00 90.06 98 ASN A N 1
ATOM 806 C CA . ASN A 1 98 ? -4.263 18.358 10.826 1.00 90.06 98 ASN A CA 1
ATOM 807 C C . ASN A 1 98 ? -4.777 16.938 11.133 1.00 90.06 98 ASN A C 1
ATOM 809 O O . ASN A 1 98 ? -5.995 16.761 11.211 1.00 90.06 98 ASN A O 1
ATOM 813 N N . PRO A 1 99 ? -3.904 15.940 11.381 1.00 91.31 99 PRO A N 1
ATOM 814 C CA . PRO A 1 99 ? -4.322 14.566 11.681 1.00 91.31 99 PRO A CA 1
ATOM 815 C C . PRO A 1 99 ? -5.092 14.424 12.997 1.00 91.31 99 PRO A C 1
ATOM 817 O O . PRO A 1 99 ? -5.495 13.322 13.349 1.00 91.31 99 PRO A O 1
ATOM 820 N N . ARG A 1 100 ? -5.302 15.507 13.754 1.00 92.75 100 ARG A N 1
ATOM 821 C CA . ARG A 1 100 ? -6.164 15.527 14.945 1.00 92.75 100 ARG A CA 1
ATOM 822 C C . ARG A 1 100 ? -7.601 15.957 14.658 1.00 92.75 100 ARG A C 1
ATOM 824 O O . ARG A 1 100 ? -8.442 15.851 15.541 1.00 92.75 100 ARG A O 1
ATOM 831 N N . GLU A 1 101 ? -7.884 16.471 13.466 1.00 94.44 101 GLU A N 1
ATOM 832 C CA . GLU A 1 101 ? -9.217 16.973 13.103 1.00 94.44 101 GLU A CA 1
ATOM 833 C C . GLU A 1 101 ? -10.040 15.946 12.317 1.00 94.44 101 GLU A C 1
ATOM 835 O O . GLU A 1 101 ? -11.264 16.051 12.262 1.00 94.44 101 GLU A O 1
ATOM 840 N N . GLY A 1 102 ? -9.390 14.931 11.747 1.00 95.69 102 GLY A N 1
ATOM 841 C CA . GLY A 1 102 ? -10.032 13.866 10.984 1.00 95.69 102 GLY A CA 1
ATOM 842 C C . GLY A 1 102 ? -9.127 13.345 9.874 1.00 95.69 102 GLY A C 1
ATOM 843 O O . GLY A 1 102 ? -7.963 13.730 9.783 1.00 95.69 102 GLY A O 1
ATOM 844 N N . PHE A 1 103 ? -9.671 12.474 9.026 1.00 95.50 103 PHE A N 1
ATOM 845 C CA . PHE A 1 103 ? -8.969 11.969 7.847 1.00 95.50 103 PHE A CA 1
ATOM 846 C C . PHE A 1 103 ? -8.886 13.041 6.754 1.00 95.50 103 PHE A C 1
ATOM 848 O O . PHE A 1 103 ? -9.862 13.745 6.495 1.00 95.50 103 PHE A O 1
ATOM 855 N N . GLU A 1 104 ? -7.735 13.146 6.084 1.00 91.69 104 GLU A N 1
ATOM 856 C CA . GLU A 1 104 ? -7.565 14.058 4.941 1.00 91.69 104 GLU A CA 1
ATOM 857 C C . GLU A 1 104 ? -8.400 13.629 3.729 1.00 91.69 104 GLU A C 1
ATOM 859 O O . GLU A 1 104 ? -8.973 14.465 3.029 1.00 91.69 104 GLU A O 1
ATOM 864 N N . PHE A 1 105 ? -8.450 12.322 3.477 1.00 92.38 105 PHE A N 1
ATOM 865 C CA . PHE A 1 105 ? -9.071 11.747 2.294 1.00 92.38 105 PHE A CA 1
ATOM 866 C C . PHE A 1 105 ? -10.412 11.129 2.665 1.00 92.38 105 PHE A C 1
ATOM 868 O O . PHE A 1 105 ? -10.514 10.345 3.606 1.00 92.38 105 PHE A O 1
ATOM 875 N N . ALA A 1 106 ? -11.450 11.474 1.908 1.00 95.69 106 ALA A N 1
ATOM 876 C CA . ALA A 1 106 ? -12.761 10.870 2.088 1.00 95.69 106 ALA A CA 1
ATOM 877 C C . ALA A 1 106 ? -12.715 9.359 1.786 1.00 95.69 106 ALA A C 1
ATOM 879 O O . ALA A 1 106 ? -11.866 8.923 0.997 1.00 95.69 106 ALA A O 1
ATOM 880 N N . PRO A 1 107 ? -13.633 8.566 2.362 1.00 98.12 107 PRO A N 1
ATOM 881 C CA . PRO A 1 107 ? -13.845 7.195 1.928 1.00 98.12 107 PRO A CA 1
ATOM 882 C C . PRO A 1 107 ? -14.147 7.108 0.429 1.00 98.12 107 PRO A C 1
ATOM 884 O O . PRO A 1 107 ? -14.739 8.014 -0.168 1.00 98.12 107 PRO A O 1
ATOM 887 N N . VAL A 1 108 ? -13.728 5.996 -0.157 1.00 97.25 108 VAL A N 1
ATOM 888 C CA . VAL A 1 108 ? -13.960 5.624 -1.550 1.00 97.25 108 VAL A CA 1
ATOM 889 C C . VAL A 1 108 ? -15.403 5.154 -1.715 1.00 97.25 108 VAL A C 1
ATOM 891 O O . VAL A 1 108 ? -15.977 4.536 -0.820 1.00 97.25 108 VAL A O 1
ATOM 894 N N . THR A 1 109 ? -16.007 5.427 -2.866 1.00 97.75 109 THR A N 1
ATOM 895 C CA . THR A 1 109 ? -17.302 4.839 -3.228 1.00 97.75 109 THR A CA 1
ATOM 896 C C . THR A 1 109 ? -17.136 3.448 -3.841 1.00 97.75 109 THR A C 1
ATOM 898 O O . THR A 1 109 ? -16.155 3.167 -4.524 1.00 97.75 109 THR A O 1
ATOM 901 N N . GLU A 1 110 ? -18.141 2.585 -3.687 1.00 98.19 110 GLU A N 1
ATOM 902 C CA . GLU A 1 110 ? -18.131 1.237 -4.281 1.00 98.19 110 GLU A CA 1
ATOM 903 C C . GLU A 1 110 ? -17.824 1.259 -5.790 1.00 98.19 110 GLU A C 1
ATOM 905 O O . GLU A 1 110 ? -17.048 0.451 -6.289 1.00 98.19 110 GLU A O 1
ATOM 910 N N . GLN A 1 111 ? -18.381 2.232 -6.516 1.00 97.56 111 GLN A N 1
ATOM 911 C CA . GLN A 1 111 ? -18.166 2.376 -7.954 1.00 97.56 111 GLN A CA 1
ATOM 912 C C . GLN A 1 111 ? -16.719 2.750 -8.306 1.00 97.56 111 GLN A C 1
ATOM 914 O O . GLN A 1 111 ? -16.169 2.202 -9.259 1.00 97.56 111 GLN A O 1
ATOM 919 N N . GLU A 1 112 ? -16.104 3.673 -7.559 1.00 95.62 112 GLU A N 1
ATOM 920 C CA . GLU A 1 112 ? -14.696 4.044 -7.756 1.00 95.62 112 GLU A CA 1
ATOM 921 C C . GLU A 1 112 ? -13.781 2.838 -7.513 1.00 95.62 112 GLU A C 1
ATOM 923 O O . GLU A 1 112 ? -12.863 2.594 -8.294 1.00 95.62 112 GLU A O 1
ATOM 928 N N . LEU A 1 113 ? -14.062 2.050 -6.472 1.00 96.94 113 LEU A N 1
ATOM 929 C CA . LEU A 1 113 ? -13.270 0.871 -6.139 1.00 96.94 113 LEU A CA 1
ATOM 930 C C . LEU A 1 113 ? -13.402 -0.234 -7.196 1.00 96.94 113 LEU A C 1
ATOM 932 O O . LEU A 1 113 ? -12.389 -0.772 -7.638 1.00 96.94 113 LEU A O 1
ATOM 936 N N . LEU A 1 114 ? -14.626 -0.523 -7.652 1.00 96.88 114 LEU A N 1
ATOM 937 C CA . LEU A 1 114 ? -14.880 -1.497 -8.718 1.00 96.88 114 LEU A CA 1
ATOM 938 C C . LEU A 1 114 ? -14.189 -1.113 -10.028 1.00 96.88 114 LEU A C 1
ATOM 940 O O . LEU A 1 114 ? -13.612 -1.972 -10.687 1.00 96.88 114 LEU A O 1
ATOM 944 N N . HIS A 1 115 ? -14.209 0.172 -10.392 1.00 94.25 115 HIS A N 1
ATOM 945 C CA . HIS A 1 115 ? -13.528 0.652 -11.594 1.00 94.25 115 HIS A CA 1
ATOM 946 C C . HIS A 1 115 ? -12.017 0.394 -11.536 1.00 94.25 115 HIS A C 1
ATOM 948 O O . HIS A 1 115 ? -11.405 -0.024 -12.517 1.00 94.25 115 HIS A O 1
ATOM 954 N N . VAL A 1 116 ? -11.416 0.617 -10.367 1.00 93.62 116 VAL A N 1
ATOM 955 C CA . VAL A 1 116 ? -9.990 0.378 -10.143 1.00 93.62 116 VAL A CA 1
ATOM 956 C C . VAL A 1 116 ? -9.661 -1.121 -10.187 1.00 93.62 116 VAL A C 1
ATOM 958 O O . VAL A 1 116 ? -8.678 -1.513 -10.809 1.00 93.62 116 VAL A O 1
ATOM 961 N N . GLU A 1 117 ? -10.495 -1.974 -9.595 1.00 95.81 117 GLU A N 1
ATOM 962 C CA . GLU A 1 117 ? -10.324 -3.436 -9.646 1.00 95.81 117 GLU A CA 1
ATOM 963 C C . GLU A 1 117 ? -10.479 -4.009 -11.057 1.00 95.81 117 GLU A C 1
ATOM 965 O O . GLU A 1 117 ? -9.701 -4.873 -11.469 1.00 95.81 117 GLU A O 1
ATOM 970 N N . GLU A 1 118 ? -11.448 -3.501 -11.822 1.00 94.94 118 GLU A N 1
ATOM 971 C CA . GLU A 1 118 ? -11.632 -3.852 -13.230 1.00 94.94 118 GLU A CA 1
ATOM 972 C C . GLU A 1 118 ? -10.391 -3.481 -14.049 1.00 94.94 118 GLU A C 1
ATOM 974 O O . GLU A 1 118 ? -9.896 -4.303 -14.822 1.00 94.94 118 GLU A O 1
ATOM 979 N N . ALA A 1 119 ? -9.830 -2.289 -13.822 1.00 90.75 119 ALA A N 1
ATOM 980 C CA . ALA A 1 119 ? -8.621 -1.836 -14.502 1.00 90.75 119 ALA A CA 1
ATOM 981 C C . ALA A 1 119 ? -7.390 -2.709 -14.196 1.00 90.75 119 ALA A C 1
ATOM 983 O O . ALA A 1 119 ? -6.533 -2.880 -15.065 1.00 90.75 119 ALA A O 1
ATOM 984 N N . PHE A 1 120 ? -7.288 -3.282 -12.992 1.00 88.62 120 PHE A N 1
ATOM 985 C CA . PHE A 1 120 ? -6.178 -4.175 -12.632 1.00 88.62 120 PHE A CA 1
ATOM 986 C C . PHE A 1 120 ? -6.411 -5.640 -12.988 1.00 88.62 120 PHE A C 1
ATOM 988 O O . PHE A 1 120 ? -5.462 -6.425 -13.003 1.00 88.62 120 PHE A O 1
ATOM 995 N N . GLY A 1 121 ? -7.659 -6.025 -13.249 1.00 94.12 121 GLY A N 1
ATOM 996 C CA . GLY A 1 121 ? -8.034 -7.416 -13.475 1.00 94.12 121 GLY A CA 1
ATOM 997 C C . GLY A 1 121 ? -7.995 -8.278 -12.209 1.00 94.12 121 GLY A C 1
ATOM 998 O O . GLY A 1 121 ? -7.918 -9.503 -12.315 1.00 94.12 121 GLY A O 1
ATOM 999 N N . PHE A 1 122 ? -8.031 -7.672 -11.017 1.00 95.31 122 PHE A N 1
ATOM 1000 C CA . PHE A 1 122 ? -8.165 -8.386 -9.746 1.00 95.31 122 PHE A CA 1
ATOM 1001 C C . PHE A 1 122 ? -8.862 -7.534 -8.679 1.00 95.31 122 PHE A C 1
ATOM 1003 O O . PHE A 1 122 ? -8.825 -6.308 -8.707 1.00 95.31 122 PHE A O 1
ATOM 1010 N N . VAL A 1 123 ? -9.482 -8.215 -7.717 1.00 96.81 123 VAL A N 1
ATOM 1011 C CA . VAL A 1 123 ? -10.183 -7.602 -6.579 1.00 96.81 123 VAL A CA 1
ATOM 1012 C C . VAL A 1 123 ? -9.185 -7.337 -5.449 1.00 96.81 123 VAL A C 1
ATOM 1014 O O . VAL A 1 123 ? -8.299 -8.161 -5.207 1.00 96.81 123 VAL A O 1
ATOM 1017 N N . HIS A 1 124 ? -9.311 -6.212 -4.742 1.00 97.31 124 HIS A N 1
ATOM 1018 C CA . HIS A 1 124 ? -8.478 -5.948 -3.565 1.00 97.31 124 HIS A CA 1
ATOM 1019 C C . HIS A 1 124 ? -8.800 -6.938 -2.430 1.00 97.31 124 HIS A C 1
ATOM 1021 O O . HIS A 1 124 ? -9.929 -7.433 -2.347 1.00 97.31 124 HIS A O 1
ATOM 1027 N N . PRO A 1 125 ? -7.860 -7.192 -1.498 1.00 97.88 125 PRO A N 1
ATOM 1028 C CA . PRO A 1 125 ? -8.158 -7.939 -0.279 1.00 97.88 125 PRO A CA 1
ATOM 1029 C C . PRO A 1 125 ? -9.401 -7.385 0.440 1.00 97.88 125 PRO A C 1
ATOM 1031 O O . PRO A 1 125 ? -9.527 -6.160 0.527 1.00 97.88 125 PRO A O 1
ATOM 1034 N N . PRO A 1 126 ? -10.295 -8.235 0.985 1.00 98.19 126 PRO A N 1
ATOM 1035 C CA . PRO A 1 126 ? -11.542 -7.788 1.610 1.00 98.19 126 PRO A CA 1
ATOM 1036 C C . PRO A 1 126 ? -11.350 -6.681 2.651 1.00 98.19 126 PRO A C 1
ATOM 1038 O O . PRO A 1 126 ? -11.982 -5.634 2.542 1.00 98.19 126 PRO A O 1
ATOM 1041 N N . LEU A 1 127 ? -10.401 -6.843 3.581 1.00 98.25 127 LEU A N 1
ATOM 1042 C CA . LEU A 1 127 ? -10.097 -5.794 4.554 1.00 98.25 127 LEU A CA 1
ATOM 1043 C C . LEU A 1 127 ? -9.618 -4.498 3.887 1.00 98.25 127 LEU A C 1
ATOM 1045 O O . LEU A 1 127 ? -9.992 -3.418 4.325 1.00 98.25 127 LEU A O 1
ATOM 1049 N N . LEU A 1 128 ? -8.815 -4.571 2.822 1.00 98.31 128 LEU A N 1
ATOM 1050 C CA . LEU A 1 128 ? -8.353 -3.368 2.128 1.00 98.31 128 LEU A CA 1
ATOM 1051 C C . LEU A 1 128 ? -9.524 -2.597 1.501 1.00 98.31 128 LEU A C 1
ATOM 1053 O O . LEU A 1 128 ? -9.558 -1.369 1.580 1.00 98.31 128 LEU A O 1
ATOM 1057 N N . ARG A 1 129 ? -10.511 -3.313 0.944 1.00 98.31 129 ARG A N 1
ATOM 1058 C CA . ARG A 1 129 ? -11.761 -2.711 0.458 1.00 98.31 129 ARG A CA 1
ATOM 1059 C C . ARG A 1 129 ? -12.513 -2.019 1.590 1.00 98.31 129 ARG A C 1
ATOM 1061 O O . ARG A 1 129 ? -12.861 -0.851 1.447 1.00 98.31 129 ARG A O 1
ATOM 1068 N N . ASP A 1 130 ? -12.700 -2.698 2.721 1.00 98.56 130 ASP A N 1
ATOM 1069 C CA . ASP A 1 130 ? -13.399 -2.139 3.885 1.00 98.56 130 ASP A CA 1
ATOM 1070 C C . ASP A 1 130 ? -12.727 -0.857 4.395 1.00 98.56 130 ASP A C 1
ATOM 1072 O O . ASP A 1 130 ? -13.398 0.131 4.697 1.00 98.56 130 ASP A O 1
ATOM 1076 N N . LEU A 1 131 ? -11.392 -0.836 4.447 1.00 98.62 131 LEU A N 1
ATOM 1077 C CA . LEU A 1 131 ? -10.626 0.345 4.848 1.00 98.62 131 LEU A CA 1
ATOM 1078 C C . LEU A 1 131 ? -10.884 1.535 3.914 1.00 98.62 131 LEU A C 1
ATOM 1080 O O . LEU A 1 131 ? -11.101 2.652 4.393 1.00 98.62 131 LEU A O 1
ATOM 1084 N N . TYR A 1 132 ? -10.923 1.305 2.601 1.00 98.38 132 TYR A N 1
ATOM 1085 C CA . TYR A 1 132 ? -11.234 2.354 1.633 1.00 98.38 132 TYR A CA 1
ATOM 1086 C C . TYR A 1 132 ? -12.684 2.824 1.707 1.00 98.38 132 TYR A C 1
ATOM 1088 O O . TYR A 1 132 ? -12.925 4.030 1.676 1.00 98.38 132 TYR A O 1
ATOM 1096 N N . LEU A 1 133 ? -13.640 1.903 1.823 1.00 98.50 133 LEU A N 1
ATOM 1097 C CA . LEU A 1 133 ? -15.073 2.208 1.817 1.00 98.50 133 LEU A CA 1
ATOM 1098 C C . LEU A 1 133 ? -15.550 2.875 3.112 1.00 98.50 133 LEU A C 1
ATOM 1100 O O . LEU A 1 133 ? -16.500 3.659 3.088 1.00 98.50 133 LEU A O 1
ATOM 1104 N N . HIS A 1 134 ? -14.913 2.570 4.246 1.00 98.44 134 HIS A N 1
ATOM 1105 C CA . HIS A 1 134 ? -15.421 2.972 5.560 1.00 98.44 134 HIS A CA 1
ATOM 1106 C C . HIS A 1 134 ? -14.537 3.956 6.324 1.00 98.44 134 HIS A C 1
ATOM 1108 O O . HIS A 1 134 ? -15.059 4.673 7.181 1.00 98.44 134 HIS A O 1
ATOM 1114 N N . ILE A 1 135 ? -13.231 4.012 6.045 1.00 98.25 135 ILE A N 1
ATOM 1115 C CA . ILE A 1 135 ? -12.304 4.861 6.804 1.00 98.25 135 ILE A CA 1
ATOM 1116 C C . ILE A 1 135 ? -11.857 6.060 5.974 1.00 98.25 135 ILE A C 1
ATOM 1118 O O . ILE A 1 135 ? -12.260 7.187 6.262 1.00 98.25 135 ILE A O 1
ATOM 1122 N N . ALA A 1 136 ? -11.022 5.825 4.965 1.00 97.56 136 ALA A N 1
ATOM 1123 C CA . ALA A 1 136 ? -10.447 6.869 4.124 1.00 97.56 136 ALA A CA 1
ATOM 1124 C C . ALA A 1 136 ? -9.749 6.257 2.907 1.00 97.56 136 ALA A C 1
ATOM 1126 O O . ALA A 1 136 ? -9.258 5.127 2.958 1.00 97.56 136 ALA A O 1
ATOM 1127 N N . ASN A 1 137 ? -9.607 7.038 1.836 1.00 96.38 137 ASN A N 1
ATOM 1128 C CA . ASN A 1 137 ? -8.759 6.686 0.698 1.00 96.38 137 ASN A CA 1
ATOM 1129 C C . ASN A 1 137 ? -7.259 6.889 1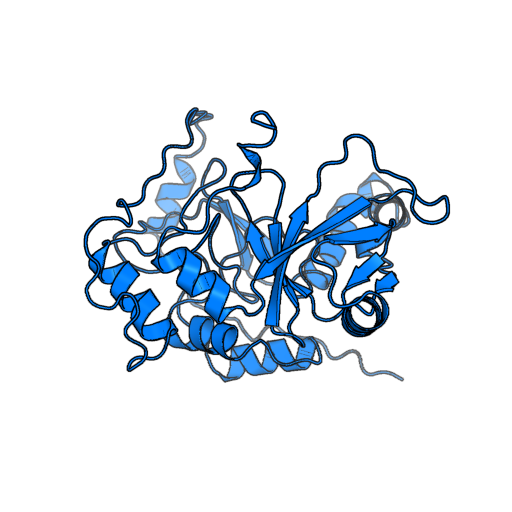.020 1.00 96.38 137 ASN A C 1
ATOM 1131 O O . ASN A 1 137 ? -6.576 7.709 0.406 1.00 96.38 137 ASN A O 1
ATOM 1135 N N . GLY A 1 138 ? -6.766 6.162 2.024 1.00 95.06 138 GLY A N 1
ATOM 1136 C CA . GLY A 1 138 ? -5.383 6.201 2.496 1.00 95.06 138 GLY A CA 1
ATOM 1137 C C . GLY A 1 138 ? -5.045 7.340 3.472 1.00 95.06 138 GLY A C 1
ATOM 1138 O O . GLY A 1 138 ? -5.915 8.082 3.924 1.00 95.06 138 GLY A O 1
ATOM 1139 N N . GLY A 1 139 ? -3.759 7.462 3.816 1.00 92.62 139 GLY A N 1
ATOM 1140 C CA . GLY A 1 139 ? -3.207 8.544 4.646 1.00 92.62 139 GLY A CA 1
ATOM 1141 C C . GLY A 1 139 ? -3.320 8.326 6.154 1.00 92.62 139 GLY A C 1
ATOM 1142 O O . GLY A 1 139 ? -3.102 9.253 6.928 1.00 92.62 139 GLY A O 1
ATOM 1143 N N . PHE A 1 140 ? -3.652 7.111 6.583 1.00 95.12 140 PHE A N 1
ATOM 1144 C CA . PHE A 1 140 ? -3.760 6.731 7.991 1.00 95.12 140 PHE A CA 1
ATOM 1145 C C . PHE A 1 140 ? -3.110 5.373 8.227 1.00 95.12 140 PHE A C 1
ATOM 1147 O O . PHE A 1 140 ? -3.015 4.569 7.305 1.00 95.12 140 PHE A O 1
ATOM 1154 N N . GLY A 1 141 ? -2.717 5.069 9.460 1.00 94.62 141 GLY A N 1
ATOM 1155 C CA . GLY A 1 141 ? -2.297 3.711 9.804 1.00 94.62 141 GLY A CA 1
ATOM 1156 C C . GLY A 1 141 ? -0.779 3.516 9.935 1.00 94.62 141 GLY A C 1
ATOM 1157 O O . GLY A 1 141 ? -0.073 4.457 10.300 1.00 94.62 141 GLY A O 1
ATOM 1158 N N . PRO A 1 142 ? -0.268 2.295 9.693 1.00 93.81 142 PRO A N 1
ATOM 1159 C CA . PRO A 1 142 ? 1.135 1.939 9.914 1.00 93.81 142 PRO A CA 1
ATOM 1160 C C . PRO A 1 142 ? 2.097 2.726 9.029 1.00 93.81 142 PRO A C 1
ATOM 1162 O O . PRO A 1 142 ? 1.755 3.042 7.888 1.00 93.81 142 PRO A O 1
ATOM 1165 N N . GLY A 1 143 ? 3.318 2.960 9.516 1.00 91.44 143 GLY A N 1
ATOM 1166 C CA . GLY A 1 143 ? 4.398 3.557 8.726 1.00 91.44 143 GLY A CA 1
ATOM 1167 C C . GLY A 1 143 ? 4.045 4.957 8.223 1.00 91.44 143 GLY A C 1
ATOM 1168 O O . GLY A 1 143 ? 3.578 5.788 9.001 1.00 91.44 143 GLY A O 1
ATOM 1169 N N . THR A 1 144 ? 4.217 5.205 6.923 1.00 90.12 144 THR A N 1
ATOM 1170 C CA . THR A 1 144 ? 3.807 6.462 6.260 1.00 90.12 144 THR A CA 1
ATOM 1171 C C . THR A 1 144 ? 2.310 6.558 5.966 1.00 90.12 144 THR A C 1
ATOM 1173 O O . THR A 1 144 ? 1.850 7.577 5.447 1.00 90.12 144 THR A O 1
ATOM 1176 N N . GLY A 1 145 ? 1.539 5.546 6.367 1.00 92.88 145 GLY A N 1
ATOM 1177 C CA . GLY A 1 145 ? 0.097 5.457 6.187 1.00 92.88 145 GLY A CA 1
ATOM 1178 C C . GLY A 1 145 ? -0.292 4.596 4.998 1.00 92.88 145 GLY A C 1
ATOM 1179 O O . GLY A 1 145 ? 0.485 4.376 4.072 1.00 92.88 145 GLY A O 1
ATOM 1180 N N . LEU A 1 146 ? -1.534 4.125 5.037 1.00 95.44 146 LEU A N 1
ATOM 1181 C CA . LEU A 1 146 ? -2.133 3.320 3.994 1.00 95.44 146 LEU A CA 1
ATOM 1182 C C . LEU A 1 146 ? -2.106 4.088 2.673 1.00 95.44 146 LEU A C 1
ATOM 1184 O O . LEU A 1 146 ? -2.637 5.196 2.595 1.00 95.44 146 LEU A O 1
ATOM 1188 N N . ILE A 1 147 ? -1.536 3.502 1.629 1.00 94.06 147 ILE A N 1
ATOM 1189 C CA . ILE A 1 147 ? -1.613 4.072 0.285 1.00 94.06 147 ILE A CA 1
ATOM 1190 C C . ILE A 1 147 ? -3.026 3.839 -0.259 1.00 94.06 147 ILE A C 1
ATOM 1192 O O . ILE A 1 147 ? -3.546 2.721 -0.224 1.00 94.06 147 ILE A O 1
ATOM 1196 N N . GLY A 1 148 ? -3.654 4.903 -0.742 1.00 94.19 148 GLY A N 1
ATOM 1197 C CA . GLY A 1 148 ? -4.966 4.918 -1.373 1.00 94.19 148 GLY A CA 1
ATOM 1198 C C . GLY A 1 148 ? -4.959 4.425 -2.819 1.00 94.19 148 GLY A C 1
ATOM 1199 O O . GLY A 1 148 ? -3.924 4.119 -3.404 1.00 94.19 148 GLY A O 1
ATOM 1200 N N . ILE A 1 149 ? -6.147 4.348 -3.405 1.00 93.81 149 ILE A N 1
ATOM 1201 C CA . ILE A 1 149 ? -6.333 4.213 -4.855 1.00 93.81 149 ILE A CA 1
ATOM 1202 C C . ILE A 1 149 ? -6.202 5.599 -5.528 1.00 93.81 149 ILE A C 1
ATOM 1204 O O . ILE A 1 149 ? -6.067 6.607 -4.821 1.00 93.81 149 ILE A O 1
ATOM 1208 N N . PRO A 1 150 ? -6.248 5.719 -6.873 1.00 89.88 150 PRO A N 1
ATOM 1209 C CA . PRO A 1 150 ? -6.232 7.025 -7.532 1.00 89.88 150 PRO A CA 1
ATOM 1210 C C . PRO A 1 150 ? -7.233 8.020 -6.912 1.00 89.88 150 PRO A C 1
ATOM 1212 O O . PRO A 1 150 ? -8.380 7.679 -6.633 1.00 89.88 150 PRO A O 1
ATOM 1215 N N . GLY A 1 151 ? -6.767 9.245 -6.643 1.00 87.38 151 GLY A N 1
ATOM 1216 C CA . GLY A 1 151 ? -7.516 10.275 -5.902 1.00 87.38 151 GLY A CA 1
ATOM 1217 C C . GLY A 1 151 ? -7.338 10.246 -4.374 1.00 87.38 151 GLY A C 1
ATOM 1218 O O . GLY A 1 151 ? -7.830 11.146 -3.693 1.00 87.38 151 GLY A O 1
ATOM 1219 N N . GLY A 1 152 ? -6.638 9.245 -3.838 1.00 90.44 152 GLY A N 1
ATOM 1220 C CA . GLY A 1 152 ? -6.309 9.107 -2.419 1.00 90.44 152 GLY A CA 1
ATOM 1221 C C . GLY A 1 152 ? -4.915 9.597 -2.047 1.00 90.44 152 GLY A C 1
ATOM 1222 O O . GLY A 1 152 ? -4.221 10.234 -2.841 1.00 90.44 152 GLY A O 1
ATOM 1223 N N . PHE A 1 153 ? -4.505 9.260 -0.827 1.00 90.25 153 PHE A N 1
ATOM 1224 C CA . PHE A 1 153 ? -3.136 9.442 -0.361 1.00 90.25 153 PHE A CA 1
ATOM 1225 C C . PHE A 1 153 ? -2.191 8.518 -1.118 1.00 90.25 153 PHE A C 1
ATOM 1227 O O . PHE A 1 153 ? -2.398 7.307 -1.130 1.00 90.25 153 PHE A O 1
ATOM 1234 N N . CYS A 1 154 ? -1.096 9.036 -1.655 1.00 86.56 154 CYS A N 1
ATOM 1235 C CA . CYS A 1 154 ? 0.028 8.183 -1.999 1.00 86.56 154 CYS A CA 1
ATOM 1236 C C . CYS A 1 154 ? 1.357 8.836 -1.649 1.00 86.56 154 CYS A C 1
ATOM 1238 O O . CYS A 1 154 ? 1.519 10.055 -1.683 1.00 86.56 154 CYS A O 1
ATOM 1240 N N . TYR A 1 155 ? 2.310 7.997 -1.272 1.00 77.25 155 TYR A N 1
ATOM 1241 C CA . TYR A 1 155 ? 3.672 8.374 -0.938 1.00 77.25 155 TYR A CA 1
ATOM 1242 C C . TYR A 1 155 ? 4.577 7.560 -1.866 1.00 77.25 155 TYR A C 1
ATOM 1244 O O . TYR A 1 155 ? 4.268 6.396 -2.087 1.00 77.25 155 TYR A O 1
ATOM 1252 N N . TRP A 1 156 ? 5.554 8.218 -2.502 1.00 69.12 156 TRP A N 1
ATOM 1253 C CA . TRP A 1 156 ? 6.460 7.703 -3.547 1.00 69.12 156 TRP A CA 1
ATOM 1254 C C . TRP A 1 156 ? 5.994 6.446 -4.299 1.00 69.12 156 TRP A C 1
ATOM 1256 O O . TRP A 1 156 ? 6.096 5.312 -3.850 1.00 69.12 156 TRP A O 1
ATOM 1266 N N . LEU A 1 157 ? 5.548 6.654 -5.532 1.00 67.12 157 LEU A N 1
ATOM 1267 C CA . LEU A 1 157 ? 4.845 5.667 -6.354 1.00 67.12 157 LEU A CA 1
ATOM 1268 C C . LEU A 1 157 ? 5.719 4.579 -6.995 1.00 67.12 157 LEU A C 1
ATOM 1270 O O . LEU A 1 157 ? 5.401 4.078 -8.074 1.00 67.12 157 LEU A O 1
ATOM 1274 N N . TRP A 1 158 ? 6.850 4.230 -6.392 1.00 70.06 158 TRP A N 1
ATOM 1275 C CA . TRP A 1 158 ? 7.733 3.244 -6.999 1.00 70.06 158 TRP A CA 1
ATOM 1276 C C . TRP A 1 158 ? 7.110 1.842 -6.904 1.00 70.06 158 TRP A C 1
ATOM 1278 O O . TRP A 1 158 ? 6.925 1.327 -5.805 1.00 70.06 158 TRP A O 1
ATOM 1288 N N . ARG A 1 159 ? 6.815 1.226 -8.062 1.00 74.25 159 ARG A N 1
ATOM 1289 C CA . ARG A 1 159 ? 6.299 -0.154 -8.222 1.00 74.25 159 ARG A CA 1
ATOM 1290 C C . ARG A 1 159 ? 4.959 -0.449 -7.545 1.00 74.25 159 ARG A C 1
ATOM 1292 O O . ARG A 1 159 ? 4.724 -1.560 -7.064 1.00 74.25 159 ARG A O 1
ATOM 1299 N N . ASP A 1 160 ? 4.059 0.523 -7.546 1.00 82.75 160 ASP A N 1
ATOM 1300 C CA . ASP A 1 160 ? 2.671 0.256 -7.205 1.00 82.75 160 ASP A CA 1
ATOM 1301 C C . ASP A 1 160 ? 1.817 0.109 -8.466 1.00 82.75 160 ASP A C 1
ATOM 1303 O O . ASP A 1 160 ? 1.668 1.059 -9.237 1.00 82.75 160 ASP A O 1
ATOM 1307 N N . LEU A 1 161 ? 1.188 -1.061 -8.630 1.00 81.50 161 LEU A N 1
ATOM 1308 C CA . LEU A 1 161 ? 0.343 -1.371 -9.788 1.00 81.50 161 LEU A CA 1
ATOM 1309 C C . LEU A 1 161 ? -0.763 -0.328 -10.026 1.00 81.50 161 LEU A C 1
ATOM 1311 O O . LEU A 1 161 ? -1.138 -0.100 -11.176 1.00 81.50 161 LEU A O 1
ATOM 1315 N N . ARG A 1 162 ? -1.249 0.353 -8.975 1.00 83.12 162 ARG A N 1
ATOM 1316 C CA . ARG A 1 162 ? -2.257 1.420 -9.100 1.00 83.12 162 ARG A CA 1
ATOM 1317 C C . ARG A 1 162 ? -1.752 2.641 -9.844 1.00 83.12 162 ARG A C 1
ATOM 1319 O O . ARG A 1 162 ? -2.551 3.398 -10.394 1.00 83.12 162 ARG A O 1
ATOM 1326 N N . TYR A 1 163 ? -0.442 2.830 -9.865 1.00 83.88 163 TYR A N 1
ATOM 1327 C CA . TYR A 1 163 ? 0.198 4.028 -10.373 1.00 83.88 163 TYR A CA 1
ATOM 1328 C C . TYR A 1 163 ? 1.231 3.745 -11.465 1.00 83.88 163 TYR A C 1
ATOM 1330 O O . TYR A 1 163 ? 1.722 4.696 -12.065 1.00 83.88 163 TYR A O 1
ATOM 1338 N N . ASP A 1 164 ? 1.514 2.481 -11.792 1.00 85.94 164 ASP A N 1
ATOM 1339 C CA . ASP A 1 164 ? 2.499 2.078 -12.804 1.00 85.94 164 ASP A CA 1
ATOM 1340 C C . ASP A 1 164 ? 2.332 2.818 -14.132 1.00 85.94 164 ASP A C 1
ATOM 1342 O O . ASP A 1 164 ? 3.291 3.375 -14.667 1.00 85.94 164 ASP A O 1
ATOM 1346 N N . ARG A 1 165 ? 1.107 2.859 -14.669 1.00 85.62 165 ARG A N 1
ATOM 1347 C CA . ARG A 1 165 ? 0.824 3.575 -15.919 1.00 85.62 165 ARG A CA 1
ATOM 1348 C C . ARG A 1 165 ? 1.152 5.063 -15.794 1.00 85.62 165 ARG A C 1
ATOM 1350 O O . ARG A 1 165 ? 1.837 5.610 -16.652 1.00 85.62 165 ARG A O 1
ATOM 1357 N N . LEU A 1 166 ? 0.692 5.692 -14.716 1.00 82.31 166 LEU A N 1
ATOM 1358 C CA . LEU A 1 166 ? 0.884 7.121 -14.469 1.00 82.31 166 LEU A CA 1
ATOM 1359 C C . LEU A 1 166 ? 2.365 7.461 -14.293 1.00 82.31 166 LEU A C 1
ATOM 1361 O O . LEU A 1 166 ? 2.843 8.465 -14.812 1.00 82.31 166 LEU A O 1
ATOM 1365 N N . MET A 1 167 ? 3.107 6.596 -13.605 1.00 84.94 167 MET A N 1
ATOM 1366 C CA . MET A 1 167 ? 4.545 6.736 -13.424 1.00 84.94 167 MET A CA 1
ATOM 1367 C C . MET A 1 167 ? 5.299 6.579 -14.740 1.00 84.94 167 MET A C 1
ATOM 1369 O O . MET A 1 167 ? 6.196 7.373 -15.017 1.00 84.94 167 MET A O 1
ATOM 1373 N N . LYS A 1 168 ? 4.914 5.619 -15.588 1.00 88.94 168 LYS A N 1
ATOM 1374 C CA . LYS A 1 168 ? 5.486 5.474 -16.935 1.00 88.94 168 LYS A CA 1
ATOM 1375 C C . LYS A 1 168 ? 5.254 6.717 -17.776 1.00 88.94 168 LYS A C 1
ATOM 1377 O O . LYS A 1 168 ? 6.209 7.249 -18.331 1.00 88.94 168 LYS A O 1
ATOM 1382 N N . GLU A 1 169 ? 4.010 7.185 -17.846 1.00 88.56 169 GLU A N 1
ATOM 1383 C CA . GLU A 1 169 ? 3.640 8.387 -18.597 1.00 88.56 169 GLU A CA 1
ATOM 1384 C C . GLU A 1 169 ? 4.420 9.607 -18.084 1.00 88.56 169 GLU A C 1
ATOM 1386 O O . GLU A 1 169 ? 5.046 10.308 -18.877 1.00 88.56 169 GLU A O 1
ATOM 1391 N N . HIS A 1 170 ? 4.491 9.797 -16.761 1.00 85.81 170 HIS A N 1
ATOM 1392 C CA . HIS A 1 170 ? 5.248 10.884 -16.141 1.00 85.81 170 HIS A CA 1
ATOM 1393 C C . HIS A 1 170 ? 6.746 10.829 -16.473 1.00 85.81 170 HIS A C 1
ATOM 1395 O O . HIS A 1 170 ? 7.339 11.838 -16.861 1.00 85.81 170 HIS A O 1
ATOM 1401 N N . LEU A 1 171 ? 7.378 9.659 -16.342 1.00 87.75 171 LEU A N 1
ATOM 1402 C CA . LEU A 1 171 ? 8.800 9.488 -16.642 1.00 87.75 171 LEU A CA 1
ATOM 1403 C C . LEU A 1 171 ? 9.086 9.672 -18.132 1.00 87.75 171 LEU A C 1
ATOM 1405 O O . LEU A 1 171 ? 10.071 10.314 -18.487 1.00 87.75 171 LEU A O 1
ATOM 1409 N N . LEU A 1 172 ? 8.225 9.165 -19.015 1.00 90.50 172 LEU A N 1
ATOM 1410 C CA . LEU A 1 172 ? 8.354 9.388 -20.454 1.00 90.50 172 LEU A CA 1
ATOM 1411 C C . LEU A 1 172 ? 8.234 10.875 -20.796 1.00 90.50 172 LEU A C 1
ATOM 1413 O O . LEU A 1 172 ? 9.083 11.386 -21.523 1.00 90.50 172 LEU A O 1
ATOM 1417 N N . GLU A 1 173 ? 7.253 11.585 -20.237 1.00 89.38 173 GLU A N 1
ATOM 1418 C CA . GLU A 1 173 ? 7.070 13.024 -20.455 1.00 89.38 173 GLU A CA 1
ATOM 1419 C C . GLU A 1 173 ? 8.296 13.832 -19.994 1.00 89.38 173 GLU A C 1
ATOM 1421 O O . GLU A 1 173 ? 8.763 14.726 -20.702 1.00 89.38 173 GLU A O 1
ATOM 1426 N N . LYS A 1 174 ? 8.848 13.513 -18.815 1.00 88.81 174 LYS A N 1
ATOM 1427 C CA . LYS A 1 174 ? 9.961 14.269 -18.219 1.00 88.81 174 LYS A CA 1
ATOM 1428 C C . LYS A 1 174 ? 11.328 13.908 -18.791 1.00 88.81 174 LYS A C 1
ATOM 1430 O O . LYS A 1 174 ? 12.153 14.799 -18.988 1.00 88.81 174 LYS A O 1
ATOM 1435 N N . CYS A 1 175 ? 11.597 12.629 -19.033 1.00 90.25 175 CYS A N 1
ATOM 1436 C CA . CYS A 1 175 ? 12.939 12.155 -19.366 1.00 90.25 175 CYS A CA 1
ATOM 1437 C C . CYS A 1 175 ? 13.186 12.053 -20.872 1.00 90.25 175 CYS A C 1
ATOM 1439 O O . CYS A 1 175 ? 14.313 12.301 -21.303 1.00 90.25 175 CYS A O 1
ATOM 1441 N N . THR A 1 176 ? 12.171 11.730 -21.681 1.00 91.50 176 THR A N 1
ATOM 1442 C CA . THR A 1 176 ? 12.345 11.550 -23.136 1.00 91.50 176 THR A CA 1
ATOM 1443 C C . THR A 1 176 ? 12.915 12.796 -23.823 1.00 91.50 176 THR A C 1
ATOM 1445 O O . THR A 1 176 ? 13.865 12.643 -24.592 1.00 91.50 176 THR A O 1
ATOM 1448 N N . PRO A 1 177 ? 12.459 14.032 -23.520 1.00 94.38 177 PRO A N 1
ATOM 1449 C CA . PRO A 1 177 ? 13.017 15.232 -24.149 1.00 94.38 177 PRO A CA 1
ATOM 1450 C C . PRO A 1 177 ? 14.493 15.493 -23.813 1.00 94.38 177 PRO A C 1
ATOM 1452 O O . PRO A 1 177 ? 15.178 16.184 -24.562 1.00 94.38 177 PRO A O 1
ATOM 1455 N N . ILE A 1 178 ? 14.980 14.966 -22.685 1.00 95.56 178 ILE A N 1
ATOM 1456 C CA . ILE A 1 178 ? 16.329 15.232 -22.165 1.00 95.56 178 ILE A CA 1
ATOM 1457 C C . ILE A 1 178 ? 17.299 14.108 -22.553 1.00 95.56 178 ILE A C 1
ATOM 1459 O O . ILE A 1 178 ? 18.453 14.367 -22.891 1.00 95.56 178 ILE A O 1
ATOM 1463 N N . HIS A 1 179 ? 16.840 12.856 -22.505 1.00 94.31 179 HIS A N 1
ATOM 1464 C CA . HIS A 1 179 ? 17.695 11.669 -22.590 1.00 94.31 179 HIS A CA 1
ATOM 1465 C C . HIS A 1 179 ? 17.347 10.719 -23.752 1.00 94.31 179 HIS A C 1
ATOM 1467 O O . HIS A 1 179 ? 18.092 9.766 -24.001 1.00 94.31 179 HIS A O 1
ATOM 1473 N N . GLY A 1 180 ? 16.255 10.978 -24.478 1.00 92.56 180 GLY A N 1
ATOM 1474 C CA . GLY A 1 180 ? 15.775 10.169 -25.601 1.00 92.56 180 GLY A CA 1
ATOM 1475 C C . GLY A 1 180 ? 14.897 8.974 -25.201 1.00 92.56 180 GLY A C 1
ATOM 1476 O O . GLY A 1 180 ? 14.854 8.568 -24.040 1.00 92.56 180 GLY A O 1
ATOM 1477 N N . GLU A 1 181 ? 14.217 8.392 -26.196 1.00 82.06 181 GLU A N 1
ATOM 1478 C CA . GLU A 1 181 ? 13.124 7.408 -26.031 1.00 82.06 181 GLU A CA 1
ATOM 1479 C C . GLU A 1 181 ? 13.531 6.106 -25.316 1.00 82.06 181 GLU A C 1
ATOM 1481 O O . GLU A 1 181 ? 12.714 5.495 -24.644 1.00 82.06 181 GLU A O 1
ATOM 1486 N N . GLY A 1 182 ? 14.806 5.705 -25.363 1.00 90.50 182 GLY A N 1
ATOM 1487 C CA . GLY A 1 182 ? 15.274 4.484 -24.690 1.00 90.50 182 GLY A CA 1
ATOM 1488 C C . GLY A 1 182 ? 15.846 4.687 -23.283 1.00 90.50 182 GLY A C 1
ATOM 1489 O O . GLY A 1 182 ? 16.329 3.727 -22.686 1.00 90.50 182 GLY A O 1
ATOM 1490 N N . PHE A 1 183 ? 15.906 5.921 -22.767 1.00 93.88 183 PHE A N 1
ATOM 1491 C CA . PHE A 1 183 ? 16.512 6.163 -21.452 1.00 93.88 183 PHE A CA 1
ATOM 1492 C C . PHE A 1 183 ? 15.711 5.495 -20.334 1.00 93.88 183 PHE A C 1
ATOM 1494 O O . PHE A 1 183 ? 16.292 4.763 -19.539 1.00 93.88 183 PHE A O 1
ATOM 1501 N N . CYS A 1 184 ? 14.392 5.694 -20.305 1.00 89.88 184 CYS A N 1
ATOM 1502 C CA . CYS A 1 184 ? 13.547 5.178 -19.232 1.00 89.88 184 CYS A CA 1
ATOM 1503 C C . CYS A 1 184 ? 13.573 3.647 -19.151 1.00 89.88 184 CYS A C 1
ATOM 1505 O O . CYS A 1 184 ? 13.718 3.100 -18.064 1.00 89.88 184 CYS A O 1
ATOM 1507 N N . GLU A 1 185 ? 13.515 2.960 -20.295 1.00 89.88 185 GLU A N 1
ATOM 1508 C CA . GLU A 1 185 ? 13.562 1.494 -20.360 1.00 89.88 185 GLU A CA 1
ATOM 1509 C C . GLU A 1 185 ? 14.887 0.920 -19.845 1.00 89.88 185 GLU A C 1
ATOM 1511 O O . GLU A 1 185 ? 14.904 -0.131 -19.211 1.00 89.88 185 GLU A O 1
ATOM 1516 N N . ARG A 1 186 ? 16.010 1.607 -20.095 1.00 89.00 186 ARG A N 1
ATOM 1517 C CA . ARG A 1 186 ? 17.330 1.167 -19.616 1.00 89.00 186 ARG A CA 1
ATOM 1518 C C . ARG A 1 186 ? 17.564 1.492 -18.148 1.00 89.00 186 ARG A C 1
ATOM 1520 O O . ARG A 1 186 ? 18.241 0.728 -17.467 1.00 89.00 186 ARG A O 1
ATOM 1527 N N . THR A 1 187 ? 17.065 2.636 -17.689 1.00 86.94 187 THR A N 1
ATOM 1528 C CA . THR A 1 187 ? 17.268 3.107 -16.315 1.00 86.94 187 THR A CA 1
ATOM 1529 C C . THR A 1 187 ? 16.319 2.411 -15.342 1.00 86.94 187 THR A C 1
ATOM 1531 O O . THR A 1 187 ? 16.736 2.087 -14.235 1.00 86.94 187 THR A O 1
ATOM 1534 N N . TRP A 1 188 ? 15.082 2.136 -15.769 1.00 87.31 188 TRP A N 1
ATOM 1535 C CA . TRP A 1 188 ? 14.024 1.524 -14.955 1.00 87.31 188 TRP A CA 1
ATOM 1536 C C . TRP A 1 188 ? 13.374 0.329 -15.668 1.00 87.31 188 TRP A C 1
ATOM 1538 O O . TRP A 1 188 ? 12.154 0.323 -15.884 1.00 87.31 188 TRP A O 1
ATOM 1548 N N . PRO A 1 189 ? 14.159 -0.691 -16.065 1.00 86.25 189 PRO A N 1
ATOM 1549 C CA . PRO A 1 189 ? 13.639 -1.855 -16.780 1.00 86.25 189 PRO A CA 1
ATOM 1550 C C . PRO A 1 189 ? 12.518 -2.552 -16.011 1.00 86.25 189 PRO A C 1
ATOM 1552 O O . PRO A 1 189 ? 11.586 -3.071 -16.608 1.00 86.25 189 PRO A O 1
ATOM 1555 N N . GLU A 1 190 ? 12.551 -2.505 -14.687 1.00 84.00 190 GLU A N 1
ATOM 1556 C CA . GLU A 1 190 ? 11.506 -3.041 -13.832 1.00 84.00 190 GLU A CA 1
ATOM 1557 C C . GLU A 1 190 ? 10.129 -2.411 -13.985 1.00 84.00 190 GLU A C 1
ATOM 1559 O O . GLU A 1 190 ? 9.124 -3.079 -13.776 1.00 84.00 190 GLU A O 1
ATOM 1564 N N . LEU A 1 191 ? 10.075 -1.125 -14.310 1.00 86.62 191 LEU A N 1
ATOM 1565 C CA . LEU A 1 191 ? 8.821 -0.424 -14.472 1.00 86.62 191 LEU A CA 1
ATOM 1566 C C . LEU A 1 191 ? 8.342 -0.669 -15.897 1.00 86.62 191 LEU A C 1
ATOM 1568 O O . LEU A 1 191 ? 7.196 -1.046 -16.115 1.00 86.62 191 LEU A O 1
ATOM 1572 N N . PHE A 1 192 ? 9.225 -0.500 -16.881 1.00 89.38 192 PHE A N 1
ATOM 1573 C CA . PHE A 1 192 ? 8.863 -0.532 -18.298 1.00 89.38 192 PHE A CA 1
ATOM 1574 C C . PHE A 1 192 ? 8.700 -1.945 -18.872 1.00 89.38 192 PHE A C 1
ATOM 1576 O O . PHE A 1 192 ? 7.844 -2.143 -19.732 1.00 89.38 192 PHE A O 1
ATOM 1583 N N . ALA A 1 193 ? 9.441 -2.923 -18.360 1.00 89.94 193 ALA A N 1
ATOM 1584 C CA . ALA A 1 193 ? 9.417 -4.317 -18.789 1.00 89.94 193 ALA A CA 1
ATOM 1585 C C . ALA A 1 193 ? 9.513 -5.278 -17.581 1.00 89.94 193 ALA A C 1
ATOM 1587 O O . ALA A 1 193 ? 10.478 -6.043 -17.481 1.00 89.94 193 ALA A O 1
ATOM 1588 N N . PRO A 1 194 ? 8.534 -5.251 -16.652 1.00 91.06 194 PRO A N 1
ATOM 1589 C CA . PRO A 1 194 ? 8.529 -6.163 -15.517 1.00 91.06 194 PRO A CA 1
ATOM 1590 C C . PRO A 1 194 ? 8.448 -7.613 -16.001 1.00 91.06 194 PRO A C 1
ATOM 1592 O O . PRO A 1 194 ? 7.670 -7.943 -16.898 1.00 91.06 194 PRO A O 1
ATOM 1595 N N . ILE A 1 195 ? 9.228 -8.485 -15.371 1.00 94.12 195 ILE A N 1
ATOM 1596 C CA . ILE A 1 195 ? 9.152 -9.936 -15.507 1.00 94.12 195 ILE A CA 1
ATOM 1597 C C . ILE A 1 195 ? 8.157 -10.417 -14.444 1.00 94.12 195 ILE A C 1
ATOM 1599 O O . ILE A 1 195 ? 8.462 -10.327 -13.250 1.00 94.12 195 ILE A O 1
ATOM 1603 N N . PRO A 1 196 ? 6.965 -10.907 -14.830 1.00 95.12 196 PRO A N 1
ATOM 1604 C CA . PRO A 1 196 ? 5.988 -11.381 -13.861 1.00 95.12 196 PRO A CA 1
ATOM 1605 C C . PRO A 1 196 ? 6.566 -12.524 -13.025 1.00 95.12 196 PRO A C 1
ATOM 1607 O O . PRO A 1 196 ? 7.066 -13.507 -13.569 1.00 95.12 196 PRO A O 1
ATOM 1610 N N . PHE A 1 197 ? 6.469 -12.402 -11.705 1.00 95.69 197 PHE A N 1
ATOM 1611 C CA . PHE A 1 197 ? 6.902 -13.419 -10.756 1.00 95.69 197 PHE A CA 1
ATOM 1612 C C . PHE A 1 197 ? 5.679 -14.077 -10.102 1.00 95.69 197 PHE A C 1
ATOM 1614 O O . PHE A 1 197 ? 4.858 -13.410 -9.470 1.00 95.69 197 PHE A O 1
ATOM 1621 N N . ASP A 1 198 ? 5.538 -15.394 -10.257 1.00 96.81 198 ASP A N 1
ATOM 1622 C CA . ASP A 1 198 ? 4.461 -16.161 -9.620 1.00 96.81 198 ASP A CA 1
ATOM 1623 C C . ASP A 1 198 ? 4.846 -16.492 -8.172 1.00 96.81 198 ASP A C 1
ATOM 1625 O O . ASP A 1 198 ? 5.424 -17.542 -7.868 1.00 96.81 198 ASP A O 1
ATOM 1629 N N . LEU A 1 199 ? 4.533 -15.557 -7.273 1.00 96.38 199 LEU A N 1
ATOM 1630 C CA . LEU A 1 199 ? 4.823 -15.683 -5.848 1.00 96.38 199 LEU A CA 1
ATOM 1631 C C . LEU A 1 199 ? 4.113 -16.895 -5.224 1.00 96.38 199 LEU A C 1
ATOM 1633 O O . LEU A 1 199 ? 4.700 -17.582 -4.396 1.00 96.38 199 LEU A O 1
ATOM 1637 N N . GLU A 1 200 ? 2.901 -17.236 -5.667 1.00 96.00 200 GLU A N 1
ATOM 1638 C CA . GLU A 1 200 ? 2.139 -18.377 -5.138 1.00 96.00 200 GLU A CA 1
ATOM 1639 C C . GLU A 1 200 ? 2.805 -19.714 -5.486 1.00 96.00 200 GLU A C 1
ATOM 1641 O O . GLU A 1 200 ? 2.912 -20.624 -4.656 1.00 96.00 200 GLU A O 1
ATOM 1646 N N . ALA A 1 201 ? 3.246 -19.869 -6.737 1.00 96.81 201 ALA A N 1
ATOM 1647 C CA . ALA A 1 201 ? 3.993 -21.046 -7.167 1.00 96.81 201 ALA A CA 1
ATOM 1648 C C . ALA A 1 201 ? 5.346 -21.144 -6.450 1.00 96.81 201 ALA A C 1
ATOM 1650 O O . ALA A 1 201 ? 5.736 -22.239 -6.019 1.00 96.81 201 ALA A O 1
ATOM 1651 N N . TYR A 1 202 ? 6.033 -20.013 -6.271 1.00 96.31 202 TYR A N 1
ATOM 1652 C CA . TYR A 1 202 ? 7.291 -19.966 -5.536 1.00 96.31 202 TYR A CA 1
ATOM 1653 C C . TYR A 1 202 ? 7.107 -20.416 -4.082 1.00 96.31 202 TYR A C 1
ATOM 1655 O O . TYR A 1 202 ? 7.799 -21.325 -3.623 1.00 96.31 202 TYR A O 1
ATOM 1663 N N . GLU A 1 203 ? 6.121 -19.868 -3.372 1.00 95.62 203 GLU A N 1
ATOM 1664 C CA . GLU A 1 203 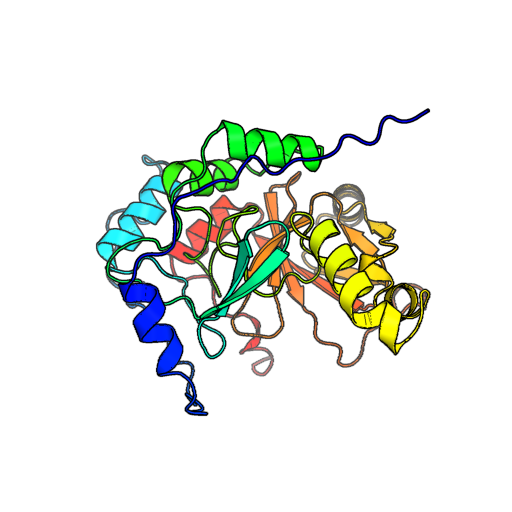? 5.871 -20.226 -1.976 1.00 95.62 203 GLU A CA 1
ATOM 1665 C C . GLU A 1 203 ? 5.490 -21.694 -1.798 1.00 95.62 203 GLU A C 1
ATOM 1667 O O . GLU A 1 203 ? 5.968 -22.347 -0.870 1.00 95.62 203 GLU A O 1
ATOM 1672 N N . ARG A 1 204 ? 4.678 -22.250 -2.705 1.00 95.44 204 ARG A N 1
ATOM 1673 C CA . ARG A 1 204 ? 4.320 -23.676 -2.665 1.00 95.44 204 ARG A CA 1
ATOM 1674 C C . ARG A 1 204 ? 5.527 -24.588 -2.863 1.00 95.44 204 ARG A C 1
ATOM 1676 O O . ARG A 1 204 ? 5.630 -25.601 -2.178 1.00 95.44 204 ARG A O 1
ATOM 1683 N N . SER A 1 205 ? 6.424 -24.243 -3.785 1.00 97.06 205 SER A N 1
ATOM 1684 C CA . SER A 1 205 ? 7.612 -25.056 -4.086 1.00 97.06 205 SER A CA 1
ATOM 1685 C C . SER A 1 205 ? 8.715 -24.944 -3.028 1.00 97.06 205 SER A C 1
ATOM 1687 O O . SER A 1 205 ? 9.499 -25.877 -2.884 1.00 97.06 205 SER A O 1
ATOM 1689 N N . HIS A 1 206 ? 8.737 -23.856 -2.253 1.00 95.38 206 HIS A N 1
ATOM 1690 C CA . HIS A 1 206 ? 9.756 -23.580 -1.232 1.00 95.38 206 HIS A CA 1
ATOM 1691 C C . HIS A 1 206 ? 9.224 -23.662 0.207 1.00 95.38 206 HIS A C 1
ATOM 1693 O O . HIS A 1 206 ? 9.850 -23.139 1.125 1.00 95.38 206 HIS A O 1
ATOM 1699 N N . HIS A 1 207 ? 8.080 -24.324 0.415 1.00 94.19 207 HIS A N 1
ATOM 1700 C CA . HIS A 1 207 ? 7.471 -24.539 1.734 1.00 94.19 207 HIS A CA 1
ATOM 1701 C C . HIS A 1 207 ? 7.212 -23.246 2.531 1.00 94.19 207 HIS A C 1
ATOM 1703 O O . HIS A 1 207 ? 7.541 -23.171 3.710 1.00 94.19 207 HIS A O 1
ATOM 1709 N N . GLN A 1 208 ? 6.581 -22.255 1.890 1.00 86.94 208 GLN A N 1
ATOM 1710 C CA . GLN A 1 208 ? 6.214 -20.958 2.479 1.00 86.94 208 GLN A CA 1
ATOM 1711 C C . GLN A 1 208 ? 7.413 -20.222 3.098 1.00 86.94 208 GLN A C 1
ATOM 1713 O O . GLN A 1 208 ? 7.474 -20.010 4.309 1.00 86.94 208 GLN A O 1
ATOM 1718 N N . PRO A 1 209 ? 8.397 -19.838 2.273 1.00 91.50 209 PRO A N 1
ATOM 1719 C CA . PRO A 1 209 ? 9.581 -19.172 2.773 1.00 91.50 209 PRO A CA 1
ATOM 1720 C C . PRO A 1 209 ? 9.220 -17.790 3.336 1.00 91.50 209 PRO A C 1
ATOM 1722 O O . PRO A 1 209 ? 8.520 -17.004 2.700 1.00 91.50 209 PRO A O 1
ATOM 1725 N N . ASN A 1 210 ? 9.774 -17.458 4.504 1.00 92.19 210 ASN A N 1
ATOM 1726 C CA . ASN A 1 210 ? 9.650 -16.118 5.092 1.00 92.19 210 ASN A CA 1
ATOM 1727 C C . ASN A 1 210 ? 10.461 -15.054 4.333 1.00 92.19 210 ASN A C 1
ATOM 1729 O O . ASN A 1 210 ? 10.300 -13.864 4.592 1.00 92.19 210 ASN A O 1
ATOM 1733 N N . ARG A 1 211 ? 11.346 -15.471 3.419 1.00 94.12 211 ARG A N 1
ATOM 1734 C CA . ARG A 1 211 ? 12.200 -14.598 2.610 1.00 94.12 211 ARG A CA 1
ATOM 1735 C C . ARG A 1 211 ? 12.168 -15.040 1.151 1.00 94.12 211 ARG A C 1
ATOM 1737 O O . ARG A 1 211 ? 12.420 -16.208 0.858 1.00 94.12 211 ARG A O 1
ATOM 1744 N N . VAL A 1 212 ? 11.892 -14.107 0.247 1.00 94.75 212 VAL A N 1
ATOM 1745 C CA . VAL A 1 212 ? 11.909 -14.325 -1.205 1.00 94.75 212 VAL A CA 1
ATOM 1746 C C . VAL A 1 212 ? 12.834 -13.298 -1.842 1.00 94.75 212 VAL A C 1
ATOM 1748 O O . VAL A 1 212 ? 12.605 -12.100 -1.732 1.00 94.75 212 VAL A O 1
ATOM 1751 N N . SER A 1 213 ? 13.884 -13.763 -2.507 1.00 93.56 213 SER A N 1
ATOM 1752 C CA . SER A 1 213 ? 14.811 -12.898 -3.239 1.00 93.56 213 SER A CA 1
ATOM 1753 C C . SER A 1 213 ? 14.348 -12.784 -4.685 1.00 93.56 213 SER A C 1
ATOM 1755 O O . SER A 1 213 ? 14.112 -13.817 -5.310 1.00 93.56 213 SER A O 1
ATOM 1757 N N . LEU A 1 214 ? 14.246 -11.570 -5.225 1.00 92.94 214 LEU A N 1
ATOM 1758 C CA . LEU A 1 214 ? 13.893 -11.301 -6.623 1.00 92.94 214 LEU A CA 1
ATOM 1759 C C . LEU A 1 214 ? 15.098 -10.745 -7.377 1.00 92.94 214 LEU A C 1
ATOM 1761 O O . LEU A 1 214 ? 15.829 -9.893 -6.862 1.00 92.94 214 LEU A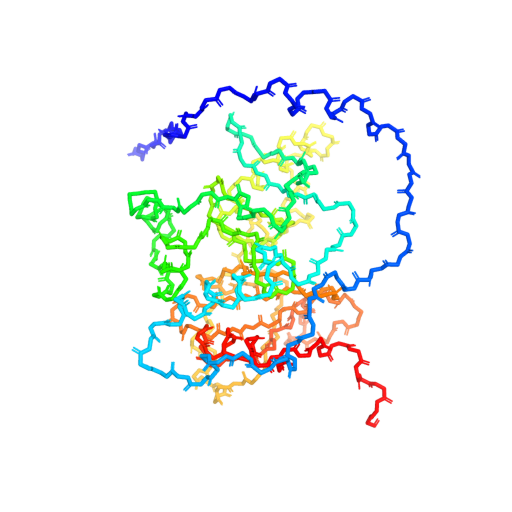 O 1
ATOM 1765 N N . VAL A 1 215 ? 15.293 -11.198 -8.613 1.00 91.06 215 VAL A N 1
ATOM 1766 C CA . VAL A 1 215 ? 16.333 -10.632 -9.486 1.00 91.06 215 VAL A CA 1
ATOM 1767 C C . VAL A 1 215 ? 15.831 -9.374 -10.191 1.00 91.06 215 VAL A C 1
ATOM 1769 O O . VAL A 1 215 ? 14.645 -9.036 -10.157 1.00 91.06 215 VAL A O 1
ATOM 1772 N N . ARG A 1 216 ? 16.738 -8.653 -10.854 1.00 87.31 216 ARG A N 1
ATOM 1773 C CA . ARG A 1 216 ? 16.389 -7.444 -11.611 1.00 87.31 216 ARG A CA 1
ATOM 1774 C C . ARG A 1 216 ? 15.253 -7.710 -12.607 1.00 87.31 216 ARG A C 1
ATOM 1776 O O . ARG A 1 216 ? 15.336 -8.614 -13.431 1.00 87.31 216 ARG A O 1
ATOM 1783 N N . GLY A 1 217 ? 14.225 -6.868 -12.551 1.00 88.38 217 GLY A N 1
ATOM 1784 C CA . GLY A 1 217 ? 13.048 -6.950 -13.415 1.00 88.38 217 GLY A CA 1
ATOM 1785 C C . GLY A 1 217 ? 11.946 -7.870 -12.894 1.00 88.38 217 GLY A C 1
ATOM 1786 O O . GLY A 1 217 ? 10.796 -7.642 -13.249 1.00 88.38 217 GLY A O 1
ATOM 1787 N N . GLU A 1 218 ? 12.239 -8.841 -12.023 1.00 93.31 218 GLU A N 1
ATOM 1788 C CA . GLU A 1 218 ? 11.188 -9.660 -11.414 1.00 93.31 218 GLU A CA 1
ATOM 1789 C C . GLU A 1 218 ? 10.307 -8.832 -10.481 1.00 93.31 218 GLU A C 1
ATOM 1791 O O . GLU A 1 218 ? 10.793 -8.021 -9.681 1.00 93.31 218 GLU A O 1
ATOM 1796 N N . TRP A 1 219 ? 8.997 -9.055 -10.576 1.00 94.38 219 TRP A N 1
ATOM 1797 C CA . TRP A 1 219 ? 8.037 -8.482 -9.644 1.00 94.38 219 TRP A CA 1
ATOM 1798 C C . TRP A 1 219 ? 6.782 -9.345 -9.505 1.00 94.38 219 TRP A C 1
ATOM 1800 O O . TRP A 1 219 ? 6.264 -9.818 -10.524 1.00 94.38 219 TRP A O 1
ATOM 1810 N N . PRO A 1 220 ? 6.264 -9.566 -8.280 1.00 95.62 220 PRO A N 1
ATOM 1811 C CA . PRO A 1 220 ? 5.063 -10.361 -8.105 1.00 95.62 220 PRO A CA 1
ATOM 1812 C C . PRO A 1 220 ? 3.847 -9.735 -8.790 1.00 95.62 220 PRO A C 1
ATOM 1814 O O . PRO A 1 220 ? 3.635 -8.522 -8.751 1.00 95.62 220 PRO A O 1
ATOM 1817 N N . THR A 1 221 ? 3.010 -10.571 -9.400 1.00 93.06 221 THR A N 1
ATOM 1818 C CA . THR A 1 221 ? 1.704 -10.122 -9.907 1.00 93.06 221 THR A CA 1
ATOM 1819 C C . THR A 1 221 ? 0.768 -9.786 -8.747 1.00 93.06 221 THR A C 1
ATOM 1821 O O . THR A 1 221 ? 0.846 -10.435 -7.709 1.00 93.06 221 THR A O 1
ATOM 1824 N N . CYS A 1 222 ? -0.159 -8.838 -8.923 1.00 94.31 222 CYS A N 1
ATOM 1825 C CA . CYS A 1 222 ? -1.156 -8.480 -7.899 1.00 94.31 222 CYS A CA 1
ATOM 1826 C C . CYS A 1 222 ? -0.538 -8.022 -6.558 1.00 94.31 222 CYS A C 1
ATOM 1828 O O . CYS A 1 222 ? -1.077 -8.304 -5.489 1.00 94.31 222 CYS A O 1
ATOM 1830 N N . PHE A 1 223 ? 0.611 -7.349 -6.611 1.00 95.06 223 PHE A N 1
ATOM 1831 C CA . PHE A 1 223 ? 1.363 -6.885 -5.448 1.00 95.06 223 PHE A CA 1
ATOM 1832 C C . PHE A 1 223 ? 1.164 -5.383 -5.267 1.00 95.06 223 PHE A C 1
ATOM 1834 O O . PHE A 1 223 ? 1.539 -4.594 -6.132 1.00 95.06 223 PHE A O 1
ATOM 1841 N N . LEU A 1 224 ? 0.517 -4.994 -4.172 1.00 95.25 224 LEU A N 1
ATOM 1842 C CA . LEU A 1 224 ? 0.121 -3.613 -3.904 1.00 95.25 224 LEU A CA 1
ATOM 1843 C C . LEU A 1 224 ? 0.974 -3.046 -2.776 1.00 95.25 224 LEU A C 1
ATOM 1845 O O . LEU A 1 224 ? 1.029 -3.661 -1.712 1.00 95.25 224 LEU A O 1
ATOM 1849 N N . ASN A 1 225 ? 1.597 -1.883 -2.971 1.00 95.06 225 ASN A N 1
ATOM 1850 C CA . ASN A 1 225 ? 2.295 -1.182 -1.896 1.00 95.06 225 ASN A CA 1
ATOM 1851 C C . ASN A 1 225 ? 1.241 -0.632 -0.932 1.00 95.06 225 ASN A C 1
ATOM 1853 O O . ASN A 1 225 ? 0.345 0.101 -1.330 1.00 95.06 225 ASN A O 1
ATOM 1857 N N . ILE A 1 226 ? 1.287 -0.984 0.341 1.00 95.50 226 ILE A N 1
ATOM 1858 C CA . ILE A 1 226 ? 0.288 -0.521 1.307 1.00 95.50 226 ILE A CA 1
ATOM 1859 C C . ILE A 1 226 ? 0.817 0.575 2.214 1.00 95.50 226 ILE A C 1
ATOM 1861 O O . ILE A 1 226 ? -0.003 1.321 2.727 1.00 95.50 226 ILE A O 1
ATOM 1865 N N . SER A 1 227 ? 2.126 0.705 2.423 1.00 93.50 227 SER A N 1
ATOM 1866 C CA . SER A 1 227 ? 2.719 1.733 3.290 1.00 93.50 227 SER A CA 1
ATOM 1867 C C . SER A 1 227 ? 4.242 1.693 3.182 1.00 93.50 227 SER A C 1
ATOM 1869 O O . SER A 1 227 ? 4.808 0.628 2.953 1.00 93.50 227 SER A O 1
ATOM 1871 N N . GLU A 1 228 ? 4.939 2.800 3.429 1.00 90.81 228 GLU A N 1
ATOM 1872 C CA . GLU A 1 228 ? 6.387 2.747 3.649 1.00 90.81 228 GLU A CA 1
ATOM 1873 C C . GLU A 1 228 ? 6.735 2.554 5.126 1.00 90.81 228 GLU A C 1
ATOM 1875 O O . GLU A 1 228 ? 6.070 3.083 6.019 1.00 90.81 228 GLU A O 1
ATOM 1880 N N . SER A 1 229 ? 7.828 1.837 5.383 1.00 89.75 229 SER A N 1
ATOM 1881 C CA . SER A 1 229 ? 8.425 1.758 6.720 1.00 89.75 229 SER A CA 1
ATOM 1882 C C . SER A 1 229 ? 9.213 3.031 7.066 1.00 89.75 229 SER A C 1
ATOM 1884 O O . SER A 1 229 ? 9.474 3.868 6.197 1.00 89.75 229 SER A O 1
ATOM 1886 N N . GLU A 1 230 ? 9.618 3.187 8.333 1.00 82.00 230 GLU A N 1
ATOM 1887 C CA . GLU A 1 230 ? 10.492 4.301 8.736 1.00 82.00 230 GLU A CA 1
ATOM 1888 C C . GLU A 1 230 ? 11.873 4.249 8.039 1.00 82.00 230 GLU A C 1
ATOM 1890 O O . GLU A 1 230 ? 12.498 5.293 7.848 1.00 82.00 230 GLU A O 1
ATOM 1895 N N . GLY A 1 231 ? 12.317 3.061 7.602 1.00 82.69 231 GLY A N 1
ATOM 1896 C CA . GLY A 1 231 ? 13.551 2.842 6.837 1.00 82.69 231 GLY A CA 1
ATOM 1897 C C . GLY A 1 231 ? 13.362 2.853 5.313 1.00 82.69 231 GLY A C 1
ATOM 1898 O O . GLY A 1 231 ? 12.375 3.372 4.789 1.00 82.69 231 GLY A O 1
ATOM 1899 N N . ASP A 1 232 ? 14.301 2.241 4.588 1.00 80.94 232 ASP A N 1
ATOM 1900 C CA . ASP A 1 232 ? 14.290 2.175 3.114 1.00 80.94 232 ASP A CA 1
ATOM 1901 C C . ASP A 1 232 ? 13.352 1.087 2.547 1.00 80.94 232 ASP A C 1
ATOM 1903 O O . ASP A 1 232 ? 13.253 0.899 1.331 1.00 80.94 232 ASP A O 1
ATOM 1907 N N . GLY A 1 233 ? 12.617 0.395 3.423 1.00 89.56 233 GLY A N 1
ATOM 1908 C CA . GLY A 1 233 ? 11.668 -0.647 3.052 1.00 89.56 233 GLY A CA 1
ATOM 1909 C C . GLY A 1 233 ? 10.236 -0.150 2.844 1.00 89.56 233 GLY A C 1
ATOM 1910 O O . GLY A 1 233 ? 9.807 0.863 3.405 1.00 89.56 233 GLY A O 1
ATOM 1911 N N . SER A 1 234 ? 9.463 -0.910 2.073 1.00 92.50 234 SER A N 1
ATOM 1912 C CA . SER A 1 234 ? 8.030 -0.676 1.844 1.00 92.50 234 SER A CA 1
ATOM 1913 C C . SER A 1 234 ? 7.220 -1.941 2.103 1.00 92.50 234 SER A C 1
ATOM 1915 O O . SER A 1 234 ? 7.646 -3.040 1.758 1.00 92.50 234 SER A O 1
ATOM 1917 N N . TYR A 1 235 ? 6.056 -1.795 2.723 1.00 94.88 235 TYR A N 1
ATOM 1918 C CA . TYR A 1 235 ? 5.118 -2.880 2.955 1.00 94.88 235 TYR A CA 1
ATOM 1919 C C . TYR A 1 235 ? 4.248 -3.094 1.725 1.00 94.88 235 TYR A C 1
ATOM 1921 O O . TYR A 1 235 ? 3.659 -2.154 1.201 1.00 94.88 235 TYR A O 1
ATOM 1929 N N . TYR A 1 236 ? 4.107 -4.343 1.309 1.00 96.62 236 TYR A N 1
ATOM 1930 C CA . TYR A 1 236 ? 3.263 -4.750 0.198 1.00 96.62 236 TYR A CA 1
ATOM 1931 C C . TYR A 1 236 ? 2.307 -5.848 0.635 1.00 96.62 236 TYR A C 1
ATOM 1933 O O . TYR A 1 236 ? 2.690 -6.734 1.395 1.00 96.62 236 TYR A O 1
ATOM 1941 N N . VAL A 1 237 ? 1.084 -5.829 0.110 1.00 97.69 237 VAL A N 1
ATOM 1942 C CA . VAL A 1 237 ? 0.148 -6.950 0.208 1.00 97.69 237 VAL A CA 1
ATOM 1943 C C . VAL A 1 237 ? 0.062 -7.660 -1.136 1.00 97.69 237 VAL A C 1
ATOM 1945 O O . VAL A 1 237 ? -0.113 -7.035 -2.185 1.00 97.69 237 VAL A O 1
ATOM 1948 N N . HIS A 1 238 ? 0.167 -8.984 -1.114 1.00 97.56 238 HIS A N 1
ATOM 1949 C CA . HIS A 1 238 ? -0.118 -9.801 -2.283 1.00 97.56 238 HIS A CA 1
ATOM 1950 C C . HIS A 1 238 ? -1.618 -10.099 -2.330 1.00 97.56 238 HIS A C 1
ATOM 1952 O O . HIS A 1 238 ? -2.125 -10.886 -1.533 1.00 97.56 238 HIS A O 1
ATOM 1958 N N . ALA A 1 239 ? -2.345 -9.465 -3.252 1.00 96.94 239 ALA A N 1
ATOM 1959 C CA . ALA A 1 239 ? -3.806 -9.409 -3.219 1.00 96.94 239 ALA A CA 1
ATOM 1960 C C . ALA A 1 239 ? -4.485 -10.787 -3.266 1.00 96.94 239 ALA A C 1
ATOM 1962 O O . ALA A 1 239 ? -5.570 -10.956 -2.717 1.00 96.94 239 ALA A O 1
ATOM 1963 N N . LYS A 1 240 ? -3.839 -11.782 -3.884 1.00 96.12 240 LYS A N 1
ATOM 1964 C CA . LYS A 1 240 ? -4.386 -13.138 -3.995 1.00 96.12 240 LYS A CA 1
ATOM 1965 C C . LYS A 1 240 ? -4.237 -13.974 -2.725 1.00 96.12 240 LYS A C 1
ATOM 1967 O O . LYS A 1 240 ? -5.116 -14.779 -2.441 1.00 96.12 240 LYS A O 1
ATOM 1972 N N . THR A 1 241 ? -3.131 -13.823 -1.991 1.00 96.44 241 THR A N 1
ATOM 1973 C CA . THR A 1 241 ? -2.878 -14.610 -0.766 1.00 96.44 241 THR A CA 1
ATOM 1974 C C . THR A 1 241 ? -3.202 -13.842 0.509 1.00 96.44 241 THR A C 1
ATOM 1976 O O . THR A 1 241 ? -3.364 -14.455 1.554 1.00 96.44 241 THR A O 1
ATOM 1979 N N . GLY A 1 242 ? -3.274 -12.511 0.446 1.00 97.19 242 GLY A N 1
ATOM 1980 C CA . GLY A 1 242 ? -3.412 -11.639 1.612 1.00 97.19 242 GLY A CA 1
ATOM 1981 C C . GLY A 1 242 ? -2.124 -11.478 2.428 1.00 97.19 242 GLY A C 1
ATOM 1982 O O . GLY A 1 242 ? -2.097 -10.646 3.330 1.00 97.19 242 GLY A O 1
ATOM 1983 N N . HIS A 1 243 ? -1.055 -12.216 2.105 1.00 98.06 243 HIS A N 1
ATOM 1984 C CA . HIS A 1 243 ? 0.238 -12.105 2.783 1.00 98.06 243 HIS A CA 1
ATOM 1985 C C . HIS A 1 243 ? 0.798 -10.684 2.657 1.00 98.06 243 HIS A C 1
ATOM 1987 O O . HIS A 1 243 ? 0.742 -10.074 1.581 1.00 98.06 243 HIS A O 1
ATOM 1993 N N . VAL A 1 244 ? 1.389 -10.191 3.746 1.00 97.75 244 VAL A N 1
ATOM 1994 C CA . VAL A 1 244 ? 2.062 -8.888 3.790 1.00 97.75 244 VAL A CA 1
ATOM 1995 C C . VAL A 1 244 ? 3.567 -9.100 3.847 1.00 97.75 244 VAL A C 1
ATOM 1997 O O . VAL A 1 244 ? 4.058 -9.878 4.663 1.00 97.75 244 VAL A O 1
ATOM 2000 N N . TYR A 1 245 ? 4.310 -8.381 3.011 1.00 96.75 245 TYR A N 1
ATOM 2001 C CA . TYR A 1 245 ? 5.768 -8.436 2.937 1.00 96.75 245 TYR A CA 1
ATOM 2002 C C . TYR A 1 245 ? 6.352 -7.053 3.150 1.00 96.75 245 TYR A C 1
ATOM 2004 O O . TYR A 1 245 ? 5.784 -6.059 2.717 1.00 96.75 245 TYR A O 1
ATOM 2012 N N . LEU A 1 246 ? 7.519 -7.007 3.767 1.00 94.81 246 LEU A N 1
ATOM 2013 C CA . LEU A 1 246 ? 8.400 -5.855 3.757 1.00 94.81 246 LEU A CA 1
ATOM 2014 C C . LEU A 1 246 ? 9.413 -6.081 2.641 1.00 94.81 246 LEU A C 1
ATOM 2016 O O . LEU A 1 246 ? 10.163 -7.054 2.683 1.00 94.81 246 LEU A O 1
ATOM 2020 N N . VAL A 1 247 ? 9.377 -5.228 1.626 1.00 93.56 247 VAL A N 1
ATOM 2021 C CA . VAL A 1 247 ? 10.353 -5.218 0.541 1.00 93.56 247 VAL A CA 1
ATOM 2022 C C . VAL A 1 247 ? 11.494 -4.317 0.963 1.00 93.56 247 VAL A C 1
ATOM 2024 O O . VAL A 1 247 ? 11.283 -3.114 1.133 1.00 93.56 247 VAL A O 1
ATOM 2027 N N . ASP A 1 248 ? 12.672 -4.901 1.144 1.00 89.56 248 ASP A N 1
ATOM 2028 C CA . ASP A 1 248 ? 13.901 -4.146 1.339 1.00 89.56 248 ASP A CA 1
ATOM 2029 C C . ASP A 1 248 ? 14.462 -3.705 -0.022 1.00 89.56 248 ASP A C 1
ATOM 2031 O O . ASP A 1 248 ? 14.570 -4.507 -0.957 1.00 89.56 248 ASP A O 1
ATOM 2035 N N . ASN A 1 249 ? 14.780 -2.413 -0.122 1.00 77.56 249 ASN A N 1
ATOM 2036 C CA . ASN A 1 249 ? 15.393 -1.786 -1.292 1.00 77.56 249 ASN A CA 1
ATOM 2037 C C . ASN A 1 249 ? 16.889 -1.512 -1.077 1.00 77.56 249 ASN A C 1
ATOM 2039 O O . ASN A 1 249 ? 17.487 -0.772 -1.862 1.00 77.56 249 ASN A O 1
ATOM 2043 N N . SER A 1 250 ? 17.494 -2.032 -0.005 1.00 71.62 250 SER A N 1
ATOM 2044 C CA . SER A 1 250 ? 18.907 -1.825 0.276 1.00 71.62 250 SER A CA 1
ATOM 2045 C C . SER A 1 250 ? 19.764 -2.380 -0.875 1.00 71.62 250 SER A C 1
ATOM 2047 O O . SER A 1 250 ? 19.852 -3.575 -1.140 1.00 71.62 250 SER A O 1
ATOM 2049 N N . PHE A 1 251 ? 20.402 -1.468 -1.614 1.00 64.94 251 PHE A N 1
ATOM 2050 C CA . PHE A 1 251 ? 21.277 -1.793 -2.749 1.00 64.94 251 PHE A CA 1
ATOM 2051 C C . PHE A 1 251 ? 22.656 -2.313 -2.308 1.00 64.94 251 PHE A C 1
ATOM 2053 O O . PHE A 1 251 ? 23.531 -2.583 -3.138 1.00 64.94 251 PHE A O 1
ATOM 2060 N N . ASP A 1 252 ? 22.885 -2.426 -1.001 1.00 59.88 252 ASP A N 1
ATOM 2061 C CA . ASP A 1 252 ? 24.191 -2.734 -0.449 1.00 59.88 252 ASP A CA 1
ATOM 2062 C C . ASP A 1 252 ? 24.444 -4.247 -0.474 1.00 59.88 252 ASP A C 1
ATOM 2064 O O . ASP A 1 252 ? 24.033 -5.002 0.400 1.00 59.88 252 ASP A O 1
ATOM 2068 N N . LYS A 1 253 ? 25.217 -4.671 -1.484 1.00 58.91 253 LYS A N 1
ATOM 2069 C CA . LYS A 1 253 ? 25.757 -6.033 -1.675 1.00 58.91 253 LYS A CA 1
ATOM 2070 C C . LYS A 1 253 ? 24.693 -7.097 -1.950 1.00 58.91 253 LYS A C 1
ATOM 2072 O O . LYS A 1 253 ? 24.583 -8.090 -1.233 1.00 58.91 253 LYS A O 1
ATOM 2077 N N . ALA A 1 254 ? 24.013 -6.932 -3.077 1.00 65.19 254 ALA A N 1
ATOM 2078 C CA . ALA A 1 254 ? 23.157 -7.947 -3.670 1.00 65.19 254 ALA A CA 1
ATOM 2079 C C . ALA A 1 254 ? 23.850 -9.330 -3.743 1.00 65.19 254 ALA A C 1
ATOM 2081 O O . ALA A 1 254 ? 24.845 -9.484 -4.466 1.00 65.19 254 ALA A O 1
ATOM 2082 N N . PRO A 1 255 ? 23.356 -10.361 -3.033 1.00 76.06 255 PRO A N 1
ATOM 2083 C CA . PRO A 1 255 ? 23.761 -11.733 -3.307 1.00 76.06 255 PRO A CA 1
ATOM 2084 C C . PRO A 1 255 ? 23.367 -12.121 -4.742 1.00 76.06 255 PRO A C 1
ATOM 2086 O O . PRO A 1 255 ? 22.496 -11.509 -5.362 1.00 76.06 255 PRO A O 1
ATOM 2089 N N . LEU A 1 256 ? 24.011 -13.153 -5.289 1.00 80.75 256 LEU A N 1
ATOM 2090 C CA . LEU A 1 256 ? 23.630 -13.699 -6.592 1.00 80.75 256 LEU A CA 1
ATOM 2091 C C . LEU A 1 256 ? 22.617 -14.838 -6.412 1.00 80.75 256 LEU A C 1
ATOM 2093 O O . LEU A 1 256 ? 22.880 -15.771 -5.654 1.00 80.75 256 LEU A O 1
ATOM 2097 N N . ARG A 1 257 ? 21.510 -14.811 -7.162 1.00 80.50 257 ARG A N 1
ATOM 2098 C CA . ARG A 1 257 ? 20.587 -15.944 -7.347 1.00 80.50 257 ARG A CA 1
ATOM 2099 C C . ARG A 1 257 ? 20.773 -16.462 -8.768 1.00 80.50 257 ARG A C 1
ATOM 2101 O O . ARG A 1 257 ? 20.590 -15.710 -9.717 1.00 80.50 257 ARG A O 1
ATOM 2108 N N . ASP A 1 258 ? 21.229 -17.702 -8.919 1.00 85.94 258 ASP A N 1
ATOM 2109 C CA . ASP A 1 258 ? 21.522 -18.308 -10.231 1.00 85.94 258 ASP A CA 1
ATOM 2110 C C . ASP A 1 258 ? 22.477 -17.472 -11.113 1.00 85.94 258 ASP A C 1
ATOM 2112 O O . ASP A 1 258 ? 22.377 -17.442 -12.338 1.00 85.94 258 ASP A O 1
ATOM 2116 N N . GLY A 1 259 ? 23.422 -16.765 -10.481 1.00 86.94 259 GLY A N 1
ATOM 2117 C CA . GLY A 1 259 ? 24.375 -15.881 -11.163 1.00 86.94 259 GLY A CA 1
ATOM 2118 C C . GLY A 1 259 ? 23.824 -14.501 -11.538 1.00 86.94 259 GLY A C 1
ATOM 2119 O O . GLY A 1 259 ? 24.542 -13.719 -12.157 1.00 86.94 259 GLY A O 1
ATOM 2120 N N . GLN A 1 260 ? 22.586 -14.184 -11.155 1.00 84.81 260 GLN A N 1
ATOM 2121 C CA . GLN A 1 260 ? 21.956 -12.882 -11.358 1.00 84.81 260 GLN A CA 1
ATOM 2122 C C . GLN A 1 260 ? 21.916 -12.075 -10.059 1.00 84.81 260 GLN A C 1
ATOM 2124 O O . GLN A 1 260 ? 21.737 -12.629 -8.979 1.00 84.81 260 GLN A O 1
ATOM 2129 N N . GLU A 1 261 ? 22.074 -10.758 -10.175 1.00 86.12 261 GLU A N 1
ATOM 2130 C CA . GLU A 1 261 ? 21.985 -9.813 -9.059 1.00 86.12 261 GLU A CA 1
ATOM 2131 C C . GLU A 1 261 ? 20.574 -9.835 -8.447 1.00 86.12 261 GLU A C 1
ATOM 2133 O O . GLU A 1 261 ? 19.588 -9.567 -9.143 1.00 86.12 261 GLU A O 1
ATOM 2138 N N . VAL A 1 262 ? 20.480 -10.166 -7.155 1.00 83.81 262 VAL A N 1
ATOM 2139 C CA . VAL A 1 262 ? 19.254 -9.992 -6.365 1.00 83.81 262 VAL A CA 1
ATOM 2140 C C . VAL A 1 262 ? 19.069 -8.508 -6.096 1.00 83.81 262 VAL A C 1
ATOM 2142 O O . VAL A 1 262 ? 19.927 -7.881 -5.491 1.00 83.81 262 VAL A O 1
ATOM 2145 N N . VAL A 1 263 ? 17.951 -7.944 -6.538 1.00 86.31 263 VAL A N 1
ATOM 2146 C CA . VAL A 1 263 ? 17.689 -6.504 -6.388 1.00 86.31 263 VAL A CA 1
ATOM 2147 C C . VAL A 1 263 ? 16.671 -6.227 -5.286 1.00 86.31 263 VAL A C 1
ATOM 2149 O O . VAL A 1 263 ? 16.669 -5.134 -4.736 1.00 86.31 263 VAL A O 1
ATOM 2152 N N . TYR A 1 264 ? 15.826 -7.205 -4.948 1.00 90.00 264 TYR A N 1
ATOM 2153 C CA . TYR A 1 264 ? 14.817 -7.051 -3.901 1.00 90.00 264 TYR A CA 1
ATOM 2154 C C . TYR A 1 264 ? 14.764 -8.270 -3.007 1.00 90.00 264 TYR A C 1
ATOM 2156 O O . TYR A 1 264 ? 14.851 -9.409 -3.477 1.00 90.00 264 TYR A O 1
ATOM 2164 N N . GLU A 1 265 ? 14.520 -8.019 -1.728 1.00 92.50 265 GLU A N 1
ATOM 2165 C CA . GLU A 1 265 ? 14.220 -9.056 -0.754 1.00 92.50 265 GLU A CA 1
ATOM 2166 C C . GLU A 1 265 ? 12.854 -8.806 -0.131 1.00 92.50 265 GLU A C 1
ATOM 2168 O O . GLU A 1 265 ? 12.572 -7.743 0.414 1.00 92.50 265 GLU A O 1
ATOM 2173 N N . LEU A 1 266 ? 11.978 -9.797 -0.249 1.00 94.94 266 LEU A N 1
ATOM 2174 C CA . LEU A 1 266 ? 10.631 -9.780 0.297 1.00 94.94 266 LEU A CA 1
ATOM 2175 C C . LEU A 1 266 ? 10.659 -10.567 1.599 1.00 94.94 266 LEU A C 1
ATOM 2177 O O . LEU A 1 266 ? 10.840 -11.785 1.586 1.00 94.94 266 LEU A O 1
ATOM 2181 N N . HIS A 1 267 ? 10.444 -9.885 2.715 1.00 94.62 267 HIS A N 1
ATOM 2182 C CA . HIS A 1 267 ? 10.385 -10.483 4.042 1.00 94.62 267 HIS A CA 1
ATOM 2183 C C . HIS A 1 267 ? 8.928 -10.579 4.473 1.00 94.62 267 HIS A C 1
ATOM 2185 O O . HIS A 1 267 ? 8.305 -9.547 4.727 1.00 94.62 267 HIS A O 1
ATOM 2191 N N . ARG A 1 268 ? 8.369 -11.788 4.572 1.00 96.25 268 ARG A N 1
ATOM 2192 C CA . ARG A 1 268 ? 6.985 -11.969 5.024 1.00 96.25 268 ARG A CA 1
ATOM 2193 C C . ARG A 1 268 ? 6.837 -11.434 6.450 1.00 96.25 268 ARG A C 1
ATOM 2195 O O . ARG A 1 268 ? 7.556 -11.846 7.356 1.00 96.25 268 ARG A O 1
ATOM 2202 N N . GLN A 1 269 ? 5.910 -10.501 6.624 1.00 95.94 269 GLN A N 1
ATOM 2203 C CA . GLN A 1 269 ? 5.606 -9.841 7.892 1.00 95.94 269 GLN A CA 1
ATOM 2204 C C . GLN A 1 269 ? 4.341 -10.384 8.541 1.00 95.94 269 GLN A C 1
ATOM 2206 O O . GLN A 1 269 ? 4.242 -10.359 9.762 1.00 95.94 269 GLN A O 1
ATOM 2211 N N . ALA A 1 270 ? 3.376 -10.838 7.749 1.00 96.81 270 ALA A N 1
ATOM 2212 C CA . ALA A 1 270 ? 2.132 -11.411 8.242 1.00 96.81 270 ALA A CA 1
ATOM 2213 C C . ALA A 1 270 ? 1.544 -12.369 7.203 1.00 96.81 270 ALA A C 1
ATOM 2215 O O . ALA A 1 270 ? 1.725 -12.168 5.996 1.00 96.81 270 ALA A O 1
ATOM 2216 N N . ASP A 1 271 ? 0.801 -13.366 7.674 1.00 97.38 271 ASP A N 1
ATOM 2217 C CA . ASP A 1 271 ? 0.072 -14.318 6.833 1.00 97.38 271 ASP A CA 1
ATOM 2218 C C . ASP A 1 271 ? -1.287 -13.751 6.371 1.00 97.38 271 ASP A C 1
ATOM 2220 O O . ASP A 1 271 ? -2.013 -14.388 5.612 1.00 97.38 271 ASP A O 1
ATOM 2224 N N . SER A 1 272 ? -1.650 -12.539 6.800 1.00 97.88 272 SER A N 1
ATOM 2225 C CA . SER A 1 272 ? -2.821 -11.807 6.305 1.00 97.88 272 SER A CA 1
ATOM 2226 C C . SER A 1 272 ? -2.691 -10.297 6.537 1.00 97.88 272 SER A C 1
ATOM 2228 O O . SER A 1 272 ? -1.913 -9.846 7.384 1.00 97.88 272 SER A O 1
ATOM 2230 N N . LEU A 1 273 ? -3.485 -9.501 5.815 1.00 97.88 273 LEU A N 1
ATOM 2231 C CA . LEU A 1 273 ? -3.570 -8.057 6.041 1.00 97.88 273 LEU A CA 1
ATOM 2232 C C . LEU A 1 273 ? -4.208 -7.750 7.405 1.00 97.88 273 LEU A C 1
ATOM 2234 O O . LEU A 1 273 ? -3.811 -6.803 8.082 1.00 97.88 273 LEU A O 1
ATOM 2238 N N . GLU A 1 274 ? -5.163 -8.581 7.818 1.00 98.00 274 GLU A N 1
ATOM 2239 C CA . GLU A 1 274 ? -5.826 -8.556 9.116 1.00 98.00 274 GLU A CA 1
ATOM 2240 C C . GLU A 1 274 ? -4.811 -8.700 10.249 1.00 98.00 274 GLU A C 1
ATOM 2242 O O . GLU A 1 274 ? -4.739 -7.837 11.121 1.00 98.00 274 GLU A O 1
ATOM 2247 N N . GLU A 1 275 ? -3.983 -9.748 10.211 1.00 97.31 275 GLU A N 1
ATOM 2248 C CA . GLU A 1 275 ? -2.930 -9.969 11.204 1.00 97.31 275 GLU A CA 1
ATOM 2249 C C . GLU A 1 275 ? -1.969 -8.775 11.262 1.00 97.31 275 GLU A C 1
ATOM 2251 O O . GLU A 1 275 ? -1.617 -8.311 12.346 1.00 97.31 275 GLU A O 1
ATOM 2256 N N . TRP A 1 276 ? -1.577 -8.228 10.109 1.00 97.38 276 TRP A N 1
ATOM 2257 C CA . TRP A 1 276 ? -0.680 -7.075 10.064 1.00 97.38 276 TRP A CA 1
ATOM 2258 C C . TRP A 1 276 ? -1.277 -5.832 10.748 1.00 97.38 276 TRP A C 1
ATOM 2260 O O . TRP A 1 276 ? -0.600 -5.174 11.545 1.00 97.38 276 TRP A O 1
ATOM 2270 N N . PHE A 1 277 ? -2.559 -5.535 10.515 1.00 97.06 277 PHE A N 1
ATOM 2271 C CA . PHE A 1 277 ? -3.257 -4.439 11.196 1.00 97.06 277 PHE A CA 1
ATOM 2272 C C . PHE A 1 277 ? -3.541 -4.728 12.677 1.00 97.06 277 PHE A C 1
ATOM 2274 O O . PHE A 1 277 ? -3.508 -3.804 13.490 1.00 97.06 277 PHE A O 1
ATOM 2281 N N . GLU A 1 278 ? -3.771 -5.981 13.066 1.00 95.94 278 GLU A N 1
ATOM 2282 C CA . GLU A 1 278 ? -3.889 -6.364 14.479 1.00 95.94 278 GLU A CA 1
ATOM 2283 C C . GLU A 1 278 ? -2.575 -6.121 15.223 1.00 95.94 278 GLU A C 1
ATOM 2285 O O . GLU A 1 278 ? -2.556 -5.448 16.258 1.00 95.94 278 GLU A O 1
ATOM 2290 N N . ARG A 1 279 ? -1.449 -6.554 14.644 1.00 94.56 279 ARG A N 1
ATOM 2291 C CA . ARG A 1 279 ? -0.111 -6.251 15.169 1.00 94.56 279 ARG A CA 1
ATOM 2292 C C . ARG A 1 279 ? 0.107 -4.746 15.279 1.00 94.56 279 ARG A C 1
ATOM 2294 O O . ARG A 1 279 ? 0.653 -4.265 16.272 1.00 94.56 279 ARG A O 1
ATOM 2301 N N . TRP A 1 280 ? -0.363 -3.967 14.304 1.00 94.19 280 TRP A N 1
ATOM 2302 C CA . TRP A 1 280 ? -0.316 -2.510 14.388 1.00 94.19 280 TRP A CA 1
ATOM 2303 C C . TRP A 1 280 ? -1.130 -1.969 15.567 1.00 94.19 280 TRP A C 1
ATOM 2305 O O . TRP A 1 280 ? -0.589 -1.185 16.349 1.00 94.19 280 TRP A O 1
ATOM 2315 N N . LEU A 1 281 ? -2.388 -2.382 15.744 1.00 93.44 281 LEU A N 1
ATOM 2316 C CA . LEU A 1 281 ? -3.236 -1.962 16.872 1.00 93.44 281 LEU A CA 1
ATOM 2317 C C . LEU A 1 281 ? -2.640 -2.356 18.233 1.00 93.44 281 LEU A C 1
ATOM 2319 O O . LEU A 1 281 ? -2.815 -1.641 19.228 1.00 93.44 281 LEU A O 1
ATOM 2323 N N . ASN A 1 282 ? -1.897 -3.460 18.273 1.00 91.50 282 ASN A N 1
ATOM 2324 C CA . ASN A 1 282 ? -1.208 -3.952 19.462 1.00 91.50 282 ASN A CA 1
ATOM 2325 C C . ASN A 1 282 ? 0.136 -3.259 19.732 1.00 91.50 282 ASN A C 1
ATOM 2327 O O . ASN A 1 282 ? 0.692 -3.424 20.813 1.00 91.50 282 ASN A O 1
ATOM 2331 N N . GLY A 1 283 ? 0.643 -2.448 18.796 1.00 90.06 283 GLY A N 1
ATOM 2332 C CA . GLY A 1 283 ? 1.975 -1.843 18.907 1.00 90.06 283 GLY A CA 1
ATOM 2333 C C . GLY A 1 283 ? 3.119 -2.838 18.668 1.00 90.06 283 GLY A C 1
ATOM 2334 O O . GLY A 1 283 ? 4.244 -2.599 19.091 1.00 90.06 283 GLY A O 1
ATOM 2335 N N . GLU A 1 284 ? 2.835 -3.950 17.991 1.00 91.69 284 GLU A N 1
ATOM 2336 C CA . GLU A 1 284 ? 3.763 -5.056 17.717 1.00 91.69 284 GLU A CA 1
ATOM 2337 C C . GLU A 1 284 ? 4.467 -4.936 16.358 1.00 91.69 284 GLU A C 1
ATOM 2339 O O . GLU A 1 284 ? 5.382 -5.711 16.057 1.00 91.69 284 GLU A O 1
ATOM 2344 N N . LEU A 1 285 ? 4.062 -3.971 15.525 1.00 87.81 285 LEU A N 1
ATOM 2345 C CA . LEU A 1 285 ? 4.873 -3.538 14.391 1.00 87.81 285 LEU A CA 1
ATOM 2346 C C . LEU A 1 285 ? 6.041 -2.716 14.938 1.00 87.81 285 LEU A C 1
ATOM 2348 O O . LEU A 1 285 ? 5.933 -1.508 15.141 1.00 87.81 285 LEU A O 1
ATOM 2352 N N . LYS A 1 286 ? 7.134 -3.408 15.251 1.00 71.44 286 LYS A N 1
ATOM 2353 C CA . LYS A 1 286 ? 8.437 -2.783 15.471 1.00 71.44 286 LYS A CA 1
ATOM 2354 C C . LYS A 1 286 ? 9.065 -2.535 14.106 1.00 71.44 286 LYS A C 1
ATOM 2356 O O . LYS A 1 286 ? 8.991 -3.420 13.255 1.00 71.44 286 LYS A O 1
ATOM 2361 N N . ASP A 1 287 ? 9.710 -1.391 13.910 1.00 63.8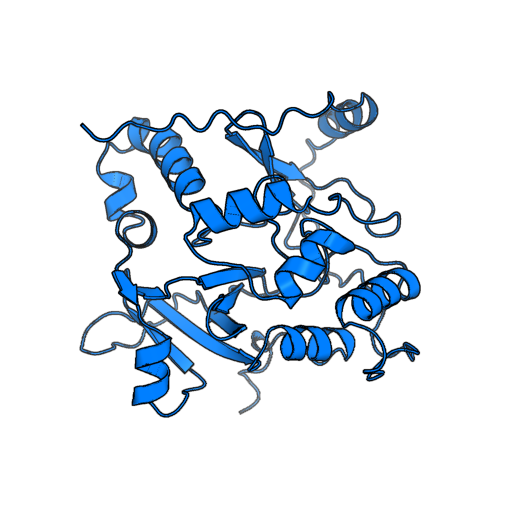1 287 ASP A N 1
ATOM 2362 C CA . ASP A 1 287 ? 10.588 -1.195 12.758 1.00 63.81 287 ASP A CA 1
ATOM 2363 C C . ASP A 1 287 ? 11.747 -2.191 12.870 1.00 63.81 287 ASP A C 1
ATOM 2365 O O . ASP A 1 287 ? 12.695 -2.005 13.634 1.00 63.81 287 ASP A O 1
ATOM 2369 N N . LEU A 1 288 ? 11.620 -3.317 12.163 1.00 55.56 288 LEU A N 1
ATOM 2370 C CA . LEU A 1 288 ? 12.537 -4.454 12.269 1.00 55.56 288 LEU A CA 1
ATOM 2371 C C . LEU A 1 288 ? 13.974 -4.105 11.850 1.00 55.56 288 LEU A C 1
ATOM 2373 O O . LEU A 1 288 ? 14.898 -4.828 12.207 1.00 55.56 288 LEU A O 1
ATOM 2377 N N . PHE A 1 289 ? 14.178 -2.985 11.157 1.00 51.66 289 PHE A N 1
ATOM 2378 C CA . PHE A 1 289 ? 15.479 -2.590 10.619 1.00 51.66 289 PHE A CA 1
ATOM 2379 C C . PHE A 1 289 ? 16.452 -1.977 11.638 1.00 51.66 289 PHE A C 1
ATOM 2381 O O . PHE A 1 289 ? 17.619 -1.791 11.311 1.00 51.66 289 PHE A O 1
ATOM 2388 N N . PHE A 1 290 ? 16.040 -1.696 12.880 1.00 50.66 290 PHE A N 1
ATOM 2389 C CA . PHE A 1 290 ? 16.943 -1.081 13.868 1.00 50.66 290 PHE A CA 1
ATOM 2390 C C . PHE A 1 290 ? 17.676 -2.064 14.798 1.00 50.66 290 PHE A C 1
ATOM 2392 O O . PHE A 1 290 ? 18.428 -1.615 15.662 1.00 50.66 290 PHE A O 1
ATOM 2399 N N . HIS A 1 291 ? 17.507 -3.384 14.641 1.00 48.41 291 HIS A N 1
ATOM 2400 C CA . HIS A 1 291 ? 18.041 -4.361 15.607 1.00 48.41 291 HIS A CA 1
ATOM 2401 C C . HIS A 1 291 ? 19.047 -5.392 15.065 1.00 48.41 291 HIS A C 1
ATOM 2403 O O . HIS A 1 291 ? 19.428 -6.294 15.805 1.00 48.41 291 HIS A O 1
ATOM 2409 N N . GLU A 1 292 ? 19.572 -5.253 13.843 1.00 46.69 292 GLU A N 1
ATOM 2410 C CA . GLU A 1 292 ? 20.570 -6.210 13.315 1.00 46.69 292 GLU A CA 1
ATOM 2411 C C . GLU A 1 292 ? 21.959 -6.168 13.991 1.00 46.69 292 GLU A C 1
ATOM 2413 O O . GLU A 1 292 ? 22.824 -6.962 13.640 1.00 46.69 292 GLU A O 1
ATOM 2418 N N . ASN A 1 293 ? 22.187 -5.319 15.000 1.00 46.94 293 ASN A N 1
ATOM 2419 C CA . ASN A 1 293 ? 23.457 -5.299 15.745 1.00 46.94 293 ASN A CA 1
ATOM 2420 C C . ASN A 1 293 ? 23.449 -6.086 17.074 1.00 46.94 293 ASN A C 1
ATOM 2422 O O . ASN A 1 293 ? 24.446 -6.029 17.790 1.00 46.94 293 ASN A O 1
ATOM 2426 N N . ASP A 1 294 ? 22.380 -6.823 17.403 1.00 39.75 294 ASP A N 1
ATOM 2427 C CA . ASP A 1 294 ? 22.273 -7.600 18.656 1.00 39.75 294 ASP A CA 1
ATOM 2428 C C . ASP A 1 294 ? 22.266 -9.141 18.455 1.00 39.75 294 ASP A C 1
ATOM 2430 O O . ASP A 1 294 ? 21.670 -9.867 19.257 1.00 39.75 294 ASP A O 1
ATOM 2434 N N . ILE A 1 295 ? 22.938 -9.671 17.418 1.00 37.91 295 ILE A N 1
ATOM 2435 C CA . ILE A 1 295 ? 23.209 -11.123 17.262 1.00 37.91 295 ILE A CA 1
ATOM 2436 C C . ILE A 1 295 ? 24.712 -11.400 17.205 1.00 37.91 295 ILE A C 1
ATOM 2438 O O . ILE A 1 295 ? 25.400 -10.782 16.363 1.00 37.91 295 ILE A O 1
#

Organism: NCBI:txid2778364

pLDDT: mean 81.56, std 19.43, range [29.27, 98.62]

Foldseek 3Di:
DDDPPPPPDPDDDDDDDVVVVVVVVPPPDPDWPPDFDFPWDDLPPCQPCQPVPVDDLLVSQVSLCVVRLFFAERTADTQQWWWADDPNATDIDRPPDDRNVFHPAAADDPVRQVVLCVVQVHHFAPVVNCCRRPHGQWRYFYARIFHGAHRGTDDDPPPAPSCLVNVVVVCCVPPCVPPNDCPCCVVQVLSVPADEDDVVVVCVVVVNDQKDFDFPRYDYRQKHFTHAHPDQWTWIARRVQQWIWIKHQPPPDADDDVNTGGRIMTGTPDSHPSVVRSCRSNVNPDRPVPPPVPD

InterPro domains:
  IPR018958 Knr4/Smi1-like domain [PF09346] (107-279)
  IPR037883 Knr4/Smi1-like domain superfamily [SSF160631] (105-287)

Sequence (295 aa):
MVEEQNMNSPFTREPINETTRRYLVNIGGEGRLDGGQSLRPRKDDGFPLRGDTSFPLWERILAWCRYANWFGPDYHKGRYAGHYYMDGHLQSRVCLHNPREGFEFAPVTEQELLHVEEAFGFVHPPLLRDLYLHIANGGFGPGTGLIGIPGGFCYWLWRDLRYDRLMKEHLLEKCTPIHGEGFCERTWPELFAPIPFDLEAYERSHHQPNRVSLVRGEWPTCFLNISESEGDGSYYVHAKTGHVYLVDNSFDKAPLRDGQEVVYELHRQADSLEEWFERWLNGELKDLFFHENDI